Protein AF-S7PU16-F1 (afdb_monomer_lite)

Radius of gyration: 31.92 Å; chains: 1; bounding box: 73×27×92 Å

Secondary structure (DSSP, 8-state):
-HHHHHHHHHHHHHHHHHHHHHHHHHHHHHSGGG-SHHHHTT-S-HHHHTTHHHIIIIIIHHHHHHHHHHHHHHTTT-----HHHHHHHHHHHHHHHHHHHHHHHHHHHHHHHH---EEEEE--TTSS-EEEEE-TTTTTTS---HHHHHHHHHHHHHHHHTTPPP-TTTHHHHHHHHHHHHHHHHHHTT-TTEEEEEEEEEEE-SS----------S-TTT-EEEEEEEE-SSEEEEEEEEEEEP-

InterPro domains:
  IPR005334 Dynein light chain Tctex-1-like [PF03645] (149-242)
  IPR008661 L6 membrane [PF05805] (2-144)
  IPR008661 L6 membrane [PTHR14198] (3-144)
  IPR038586 Tctex-1-like superfamily [G3DSA:3.30.1140.40] (147-245)

Foldseek 3Di:
DLVVLVVLQVVLVVLQVQLVVQLVVLVCLCQPVPDCVCVVVVLFDPLSVVVLSNVLSHVQSNVLSVLSNCLSVVVPDDDPDDPVVSVVSNVVSVVSNVRSVVSVVVSVVVDVVQDTFDWFWFPDDPDDTDTDTGRQCPPLPPADDQVVLQVLLVVLCCVLPVPDADDPVVVVVVQVVSQVVSQVSVVVVPLRQWDKDKHKDKDFPPVDDDDDDDDDDADPSGWDKYKDWDDDPTMIMIMIMITHGID

Structure (mmCIF, N/CA/C/O backbone):
data_AF-S7PU16-F1
#
_entry.id   AF-S7PU16-F1
#
loop_
_atom_site.group_PDB
_atom_site.id
_atom_site.type_symbol
_atom_site.label_atom_id
_atom_site.label_alt_id
_atom_site.label_comp_id
_atom_site.label_asym_id
_atom_site.label_entity_id
_atom_site.label_seq_id
_atom_site.pdbx_PDB_ins_code
_atom_site.Cartn_x
_atom_site.Cartn_y
_atom_site.Cartn_z
_atom_site.occupancy
_atom_site.B_iso_or_equiv
_atom_site.auth_seq_id
_atom_site.auth_comp_id
_atom_site.auth_asym_id
_atom_site.auth_atom_id
_atom_site.pdbx_PDB_model_num
ATOM 1 N N . MET A 1 1 ? 21.815 6.094 -54.503 1.00 51.06 1 MET A N 1
ATOM 2 C CA . MET A 1 1 ? 22.548 5.642 -53.289 1.00 51.06 1 MET A CA 1
ATOM 3 C C . MET A 1 1 ? 22.972 6.760 -52.319 1.00 51.06 1 MET A C 1
ATOM 5 O O . MET A 1 1 ? 23.313 6.427 -51.193 1.00 51.06 1 MET A O 1
ATOM 9 N N . ALA A 1 2 ? 22.934 8.056 -52.675 1.00 48.62 2 ALA A N 1
ATOM 10 C CA . ALA A 1 2 ? 23.300 9.148 -51.751 1.00 48.62 2 ALA A CA 1
ATOM 11 C C . ALA A 1 2 ? 22.285 9.375 -50.605 1.00 48.62 2 ALA A C 1
ATOM 13 O O . ALA A 1 2 ? 22.690 9.599 -49.469 1.00 48.62 2 ALA A O 1
ATOM 14 N N . CYS A 1 3 ? 20.981 9.220 -50.876 1.00 52.03 3 CYS A N 1
ATOM 15 C CA . CYS A 1 3 ? 19.905 9.406 -49.889 1.00 52.03 3 CYS A CA 1
ATOM 16 C C . CYS A 1 3 ? 20.021 8.448 -48.681 1.00 52.03 3 CYS A C 1
ATOM 18 O O . CYS A 1 3 ? 19.891 8.871 -47.536 1.00 52.03 3 CYS A O 1
ATOM 20 N N . SER A 1 4 ? 20.394 7.185 -48.921 1.00 63.62 4 SER A N 1
ATOM 21 C CA . SER A 1 4 ? 20.609 6.195 -47.854 1.00 63.62 4 SER A CA 1
ATOM 22 C C . SER A 1 4 ? 21.788 6.554 -46.934 1.00 63.62 4 SER A C 1
ATOM 24 O O . SER A 1 4 ? 21.708 6.320 -45.734 1.00 63.62 4 SER A O 1
ATOM 26 N N . ARG A 1 5 ? 22.851 7.193 -47.449 1.00 65.81 5 ARG A N 1
ATOM 27 C CA . ARG A 1 5 ? 24.056 7.514 -46.656 1.00 65.81 5 ARG A CA 1
ATOM 28 C C . ARG A 1 5 ? 23.847 8.688 -45.709 1.00 65.81 5 ARG A C 1
ATOM 30 O O . ARG A 1 5 ? 24.232 8.611 -44.544 1.00 65.81 5 ARG A O 1
ATOM 37 N N . THR A 1 6 ? 23.237 9.766 -46.200 1.00 72.06 6 THR A N 1
ATOM 38 C CA . THR A 1 6 ? 22.899 10.927 -45.365 1.00 72.06 6 THR A CA 1
ATOM 39 C C . THR A 1 6 ? 21.904 10.521 -44.280 1.00 72.06 6 THR A C 1
ATOM 41 O O . THR A 1 6 ? 22.078 10.898 -43.124 1.00 72.06 6 THR A O 1
ATOM 44 N N . CYS A 1 7 ? 20.941 9.659 -44.627 1.00 76.44 7 CYS A N 1
ATOM 45 C CA . CYS A 1 7 ? 19.994 9.084 -43.678 1.00 76.44 7 CYS A CA 1
ATOM 46 C C . CYS A 1 7 ? 20.701 8.263 -42.583 1.00 76.44 7 CYS A C 1
ATOM 48 O O . CYS A 1 7 ? 20.502 8.545 -41.407 1.00 76.44 7 CYS A O 1
ATOM 50 N N . SER A 1 8 ? 21.611 7.339 -42.925 1.00 77.62 8 SER A N 1
ATOM 51 C CA . SER A 1 8 ? 22.350 6.551 -41.920 1.00 77.62 8 SER A CA 1
ATOM 52 C C . SER A 1 8 ? 23.219 7.399 -40.985 1.00 77.62 8 SER A C 1
ATOM 54 O O . SER A 1 8 ? 23.334 7.077 -39.807 1.00 77.62 8 SER A O 1
ATOM 56 N N . ARG A 1 9 ? 23.813 8.497 -41.474 1.00 80.56 9 ARG A N 1
ATOM 57 C CA . ARG A 1 9 ? 24.599 9.419 -40.633 1.00 80.56 9 ARG A CA 1
ATOM 58 C C . ARG A 1 9 ? 23.730 10.153 -39.617 1.00 80.56 9 ARG A C 1
ATOM 60 O O . ARG A 1 9 ? 24.100 10.227 -38.451 1.00 80.56 9 ARG A O 1
ATOM 67 N N . ILE A 1 10 ? 22.592 10.684 -40.062 1.00 85.19 10 ILE A N 1
ATOM 68 C CA . ILE A 1 10 ? 21.652 11.392 -39.185 1.00 85.19 10 ILE A CA 1
ATOM 69 C C . ILE A 1 10 ? 21.078 10.419 -38.153 1.00 85.19 10 ILE A C 1
ATOM 71 O O . ILE A 1 10 ? 21.111 10.723 -36.965 1.00 85.19 10 ILE A O 1
ATOM 75 N N . LEU A 1 11 ? 20.654 9.228 -38.593 1.00 86.50 11 LEU A N 1
ATOM 76 C CA . LEU A 1 11 ? 20.127 8.179 -37.719 1.00 86.50 11 LEU A CA 1
ATOM 77 C C . LEU A 1 11 ? 21.146 7.738 -36.663 1.00 86.50 11 LEU A C 1
ATOM 79 O O . LEU A 1 11 ? 20.799 7.611 -35.494 1.00 86.50 11 LEU A O 1
ATOM 83 N N . GLY A 1 12 ? 22.405 7.522 -37.049 1.00 86.81 12 GLY A N 1
ATOM 84 C CA . GLY A 1 12 ? 23.454 7.137 -36.108 1.00 86.81 12 GLY A CA 1
ATOM 85 C C . GLY A 1 12 ? 23.742 8.226 -35.069 1.00 86.81 12 GLY A C 1
ATOM 86 O O . GLY A 1 12 ? 23.826 7.926 -33.881 1.00 86.81 12 GLY A O 1
ATOM 87 N N . LEU A 1 13 ? 23.813 9.497 -35.478 1.00 88.50 13 LEU A N 1
ATOM 88 C CA . LEU A 1 13 ? 24.016 10.613 -34.547 1.00 88.50 13 LEU A CA 1
ATOM 89 C C . LEU A 1 13 ? 22.832 10.788 -33.587 1.00 88.50 13 LEU A C 1
ATOM 91 O O . LEU A 1 13 ? 23.05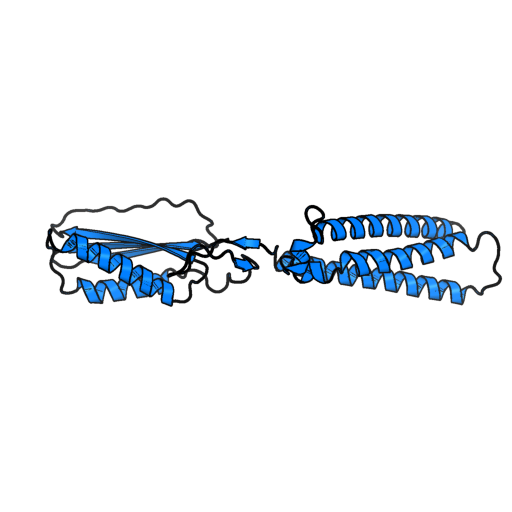5 10.932 -32.388 1.00 88.50 13 LEU A O 1
ATOM 95 N N . SER A 1 14 ? 21.589 10.718 -34.076 1.00 89.75 14 SER A N 1
ATOM 96 C CA . SER A 1 14 ? 20.395 10.833 -33.226 1.00 89.75 14 SER A CA 1
ATOM 97 C C . SER A 1 14 ? 20.256 9.670 -32.243 1.00 89.75 14 SER A C 1
ATOM 99 O O . SER A 1 14 ? 19.844 9.860 -31.099 1.00 89.75 14 SER A O 1
ATOM 101 N N . LEU A 1 15 ? 20.609 8.453 -32.672 1.00 89.00 15 LEU A N 1
ATOM 102 C CA . LEU A 1 15 ? 20.590 7.278 -31.803 1.00 89.00 15 LEU A CA 1
ATOM 103 C C . LEU A 1 15 ? 21.663 7.398 -30.711 1.00 89.00 15 LEU A C 1
ATOM 105 O O . LEU A 1 15 ? 21.399 7.106 -29.548 1.00 89.00 15 LEU A O 1
ATOM 109 N N . GLY A 1 16 ? 22.852 7.889 -31.074 1.00 91.94 16 GLY A N 1
ATOM 110 C CA . GLY A 1 16 ? 23.952 8.115 -30.140 1.00 91.94 16 GLY A CA 1
ATOM 111 C C . GLY A 1 16 ? 23.642 9.184 -29.092 1.00 91.94 16 GLY A C 1
ATOM 112 O O . GLY A 1 16 ? 23.878 8.953 -27.909 1.00 91.94 16 GLY A O 1
ATOM 113 N N . THR A 1 17 ? 23.069 10.327 -29.487 1.00 91.50 17 THR A N 1
ATOM 114 C CA . THR A 1 17 ? 22.682 11.372 -28.523 1.00 91.50 17 THR A CA 1
ATOM 115 C C . THR A 1 17 ? 21.617 10.866 -27.557 1.00 91.50 17 THR A C 1
ATOM 117 O O . THR A 1 17 ? 21.752 11.050 -26.350 1.00 91.50 17 THR A O 1
ATOM 120 N N . THR A 1 18 ? 20.605 10.157 -28.062 1.00 90.56 18 THR A N 1
ATOM 121 C CA . THR A 1 18 ? 19.539 9.580 -27.229 1.00 90.56 18 THR A CA 1
ATOM 122 C C . THR A 1 18 ? 20.093 8.552 -26.236 1.00 90.56 18 THR A C 1
ATOM 124 O O . THR A 1 18 ? 19.725 8.581 -25.063 1.00 90.56 18 THR A O 1
ATOM 127 N N . ALA A 1 19 ? 21.030 7.697 -26.662 1.00 92.69 19 ALA A N 1
ATOM 128 C CA . ALA A 1 19 ? 21.692 6.726 -25.789 1.00 92.69 19 ALA A CA 1
ATOM 129 C C . ALA A 1 19 ? 22.504 7.393 -24.665 1.00 92.69 19 ALA A C 1
ATOM 131 O O . ALA A 1 19 ? 22.491 6.917 -23.531 1.00 92.69 19 ALA A O 1
ATOM 132 N N . LEU A 1 20 ? 23.176 8.517 -24.947 1.00 92.31 20 LEU A N 1
ATOM 133 C CA . LEU A 1 20 ? 23.917 9.279 -23.934 1.00 92.31 20 LEU A CA 1
ATOM 134 C C . LEU A 1 20 ? 22.988 9.916 -22.898 1.00 92.31 20 LEU A C 1
ATOM 136 O O . LEU A 1 20 ? 23.252 9.808 -21.701 1.00 92.31 20 LEU A O 1
ATOM 140 N N . PHE A 1 21 ? 21.889 10.537 -23.334 1.00 91.56 21 PHE A N 1
ATOM 141 C CA . PHE A 1 21 ? 20.885 11.073 -22.410 1.00 91.56 21 PHE A CA 1
ATOM 142 C C . PHE A 1 21 ? 20.266 9.966 -21.550 1.00 91.56 21 PHE A C 1
ATOM 144 O O . PHE A 1 21 ? 20.143 10.132 -20.337 1.00 91.56 21 PHE A O 1
ATOM 151 N N . ALA A 1 22 ? 19.941 8.817 -22.150 1.00 89.56 22 ALA A N 1
ATOM 152 C CA . ALA A 1 22 ? 19.419 7.663 -21.425 1.00 89.56 22 ALA A CA 1
ATOM 153 C C . ALA A 1 22 ? 20.426 7.133 -20.391 1.00 89.56 22 ALA A C 1
ATOM 155 O O . ALA A 1 22 ? 20.055 6.897 -19.240 1.00 89.56 22 ALA A O 1
ATOM 156 N N . ALA A 1 23 ? 21.703 7.001 -20.758 1.00 91.19 23 ALA A N 1
ATOM 157 C CA . ALA A 1 23 ? 22.766 6.599 -19.840 1.00 91.19 23 ALA A CA 1
ATOM 158 C C . ALA A 1 23 ? 22.929 7.599 -18.683 1.00 91.19 23 ALA A C 1
ATOM 160 O O . ALA A 1 23 ? 23.009 7.187 -17.528 1.00 91.19 23 ALA A O 1
ATOM 161 N N . GLY A 1 24 ? 22.906 8.903 -18.977 1.00 91.06 24 GLY A N 1
ATOM 162 C CA . GLY A 1 24 ? 22.972 9.964 -17.972 1.00 91.06 24 GLY A CA 1
ATOM 163 C C . GLY A 1 24 ? 21.806 9.916 -16.983 1.00 91.06 24 GLY A C 1
ATOM 164 O O . GLY A 1 24 ? 22.026 9.938 -15.775 1.00 91.06 24 GLY A O 1
ATOM 165 N N . ALA A 1 25 ? 20.573 9.759 -17.471 1.00 89.38 25 ALA A N 1
ATOM 166 C CA . ALA A 1 25 ? 19.393 9.624 -16.615 1.00 89.38 25 ALA A CA 1
ATOM 167 C C . ALA A 1 25 ? 19.477 8.386 -15.702 1.00 89.38 25 ALA A C 1
ATOM 169 O O . ALA A 1 25 ? 19.169 8.466 -14.515 1.00 89.38 25 ALA A O 1
ATOM 170 N N . ASN A 1 26 ? 19.957 7.253 -16.228 1.00 89.69 26 ASN A N 1
ATOM 171 C CA . ASN A 1 26 ? 20.156 6.040 -15.431 1.00 89.69 26 ASN A CA 1
ATOM 172 C C . ASN A 1 26 ? 21.291 6.185 -14.405 1.00 89.69 26 ASN A C 1
ATOM 174 O O . ASN A 1 26 ? 21.197 5.610 -13.324 1.00 89.69 26 ASN A O 1
ATOM 178 N N . MET A 1 27 ? 22.324 6.980 -14.699 1.00 88.81 27 MET A N 1
ATOM 179 C CA . MET A 1 27 ? 23.383 7.304 -13.739 1.00 88.81 27 MET A CA 1
ATOM 180 C C . MET A 1 27 ? 22.838 8.113 -12.556 1.00 88.81 27 MET A C 1
ATOM 182 O O . MET A 1 27 ? 23.145 7.801 -11.410 1.00 88.81 27 MET A O 1
ATOM 186 N N . VAL A 1 28 ? 21.975 9.101 -12.818 1.00 89.12 28 VAL A N 1
ATOM 187 C CA . VAL A 1 28 ? 21.312 9.893 -11.766 1.00 89.12 28 VAL A CA 1
ATOM 188 C C . VAL A 1 28 ? 20.390 9.023 -10.905 1.00 89.12 28 VAL A C 1
ATOM 190 O O . VAL A 1 28 ? 20.361 9.189 -9.689 1.00 89.12 28 VAL A O 1
ATOM 193 N N . LEU A 1 29 ? 19.679 8.060 -11.506 1.00 85.44 29 LEU A N 1
ATOM 194 C CA . LEU A 1 29 ? 18.859 7.094 -10.761 1.00 85.44 29 LEU A CA 1
ATOM 195 C C . LEU A 1 29 ? 19.692 6.162 -9.869 1.00 85.44 29 LEU A C 1
ATOM 197 O O . LEU A 1 29 ? 19.226 5.760 -8.805 1.00 85.44 29 LEU A O 1
ATOM 201 N N . LEU A 1 30 ? 20.900 5.797 -10.305 1.00 86.75 30 LEU A N 1
ATOM 202 C CA . LEU A 1 30 ? 21.784 4.887 -9.574 1.00 86.75 30 LEU A CA 1
ATOM 203 C C . LEU A 1 30 ? 22.558 5.591 -8.446 1.00 86.75 30 LEU A C 1
ATOM 205 O O . LEU A 1 30 ? 22.874 4.959 -7.442 1.00 86.75 30 LEU A O 1
ATOM 209 N N . PHE A 1 31 ? 22.840 6.887 -8.599 1.00 88.12 31 PHE A N 1
ATOM 210 C CA . PHE A 1 31 ? 23.574 7.706 -7.631 1.00 88.12 31 PHE A CA 1
ATOM 211 C C . PHE A 1 31 ? 22.753 8.935 -7.215 1.00 88.12 31 PHE A C 1
ATOM 213 O O . PHE A 1 31 ? 23.061 10.062 -7.625 1.00 88.12 31 PHE A O 1
ATOM 220 N N . PRO A 1 32 ? 21.703 8.751 -6.394 1.00 83.50 32 PRO A N 1
ATOM 221 C CA . PRO A 1 32 ? 20.962 9.879 -5.849 1.00 83.50 32 PRO A CA 1
ATOM 222 C C . PRO A 1 32 ? 21.907 10.772 -5.035 1.00 83.50 32 PRO A C 1
ATOM 224 O O . PRO A 1 32 ? 22.713 10.283 -4.246 1.00 83.50 32 PRO A O 1
ATOM 227 N N . ASN A 1 33 ? 21.839 12.089 -5.253 1.00 86.19 33 ASN A N 1
ATOM 228 C CA . ASN A 1 33 ? 22.728 13.083 -4.631 1.00 86.19 33 ASN A CA 1
ATOM 229 C C . ASN A 1 33 ? 24.234 12.820 -4.828 1.00 86.19 33 ASN A C 1
ATOM 231 O O . ASN A 1 33 ? 25.047 13.322 -4.057 1.00 86.19 33 ASN A O 1
ATOM 235 N N . TRP A 1 34 ? 24.608 12.041 -5.852 1.00 85.69 34 TRP A N 1
ATOM 236 C CA . TRP A 1 34 ? 25.988 11.607 -6.085 1.00 85.69 34 TRP A CA 1
ATOM 237 C C . TRP A 1 34 ? 26.597 10.813 -4.911 1.00 85.69 34 TRP A C 1
ATOM 239 O O . TRP A 1 34 ? 27.817 10.754 -4.758 1.00 85.69 34 TRP A O 1
ATOM 249 N N . ASP A 1 35 ? 25.749 10.191 -4.084 1.00 86.75 35 ASP A N 1
ATOM 250 C CA . ASP A 1 35 ? 26.164 9.415 -2.919 1.00 86.75 35 ASP A CA 1
ATOM 251 C C . ASP A 1 35 ? 26.153 7.905 -3.218 1.00 86.75 35 ASP A C 1
ATOM 253 O O . ASP A 1 35 ? 25.165 7.327 -3.677 1.00 86.75 35 ASP A O 1
ATOM 257 N N . VAL A 1 36 ? 27.277 7.249 -2.932 1.00 86.38 36 VAL A N 1
ATOM 258 C CA . VAL A 1 36 ? 27.492 5.810 -3.138 1.00 86.38 36 VAL A CA 1
ATOM 259 C C . VAL A 1 36 ? 26.986 4.955 -1.973 1.00 86.38 36 VAL A C 1
ATOM 261 O O . VAL A 1 36 ? 26.886 3.731 -2.100 1.00 86.38 36 VAL A O 1
ATOM 264 N N . THR A 1 37 ? 26.649 5.563 -0.831 1.00 86.31 37 THR A N 1
ATOM 265 C CA . THR A 1 37 ? 26.201 4.830 0.364 1.00 86.31 37 THR A CA 1
ATOM 266 C C . THR A 1 37 ? 24.914 4.039 0.116 1.00 86.31 37 THR A C 1
ATOM 268 O O . THR A 1 37 ? 24.768 2.931 0.637 1.00 86.31 37 THR A O 1
ATOM 271 N N . TYR A 1 38 ? 24.016 4.549 -0.732 1.00 82.44 38 TYR A N 1
ATOM 272 C CA . TYR A 1 38 ? 22.756 3.894 -1.097 1.00 82.44 38 TYR A CA 1
ATOM 273 C C . TYR A 1 38 ? 22.965 2.581 -1.861 1.00 82.44 38 TYR A C 1
ATOM 275 O O . TYR A 1 38 ? 22.230 1.619 -1.632 1.00 82.44 38 TYR A O 1
ATOM 283 N N . LEU A 1 39 ? 23.996 2.507 -2.710 1.00 84.06 39 LEU A N 1
ATOM 284 C CA . LEU A 1 39 ? 24.369 1.281 -3.423 1.00 84.06 39 LEU A CA 1
ATOM 285 C C . LEU A 1 39 ? 24.966 0.244 -2.479 1.00 84.06 39 LEU A C 1
ATOM 287 O O . LEU A 1 39 ? 24.550 -0.911 -2.492 1.00 84.06 39 LEU A O 1
ATOM 291 N N . LEU A 1 40 ? 25.901 0.666 -1.623 1.00 82.56 40 LEU A N 1
ATOM 292 C CA . LEU A 1 40 ? 26.558 -0.222 -0.659 1.00 82.56 40 LEU A CA 1
ATOM 293 C C . LEU A 1 40 ? 25.567 -0.821 0.345 1.00 82.56 40 LEU A C 1
ATOM 295 O O . LEU A 1 40 ? 25.730 -1.958 0.776 1.00 82.56 40 LEU A O 1
ATOM 299 N N . ARG A 1 41 ? 24.523 -0.065 0.699 1.00 81.56 41 ARG A N 1
ATOM 300 C CA . ARG A 1 41 ? 23.454 -0.504 1.605 1.00 81.56 41 ARG A CA 1
ATOM 301 C C . ARG A 1 41 ? 22.312 -1.247 0.901 1.00 81.56 41 ARG A C 1
ATOM 303 O O . ARG A 1 41 ? 21.383 -1.678 1.576 1.00 81.56 41 ARG A O 1
ATOM 310 N N . GLY A 1 42 ? 22.352 -1.390 -0.427 1.00 80.25 42 GLY A N 1
ATOM 311 C CA . GLY A 1 42 ? 21.301 -2.061 -1.199 1.00 80.25 42 GLY A CA 1
ATOM 312 C C . GLY A 1 42 ? 19.940 -1.356 -1.141 1.00 80.25 42 GLY A C 1
ATOM 313 O O . GLY A 1 42 ? 18.908 -2.010 -1.260 1.00 80.25 42 GLY A O 1
ATOM 314 N N . LEU A 1 43 ? 19.926 -0.032 -0.951 1.00 81.81 43 LEU A N 1
ATOM 315 C CA . LEU A 1 43 ? 18.713 0.788 -0.805 1.00 81.81 43 LEU A CA 1
ATOM 316 C C . LEU A 1 43 ? 18.126 1.237 -2.151 1.00 81.81 43 LEU A C 1
ATOM 318 O O . LEU A 1 43 ? 17.307 2.150 -2.208 1.00 81.81 43 LEU A O 1
ATOM 322 N N . ILE A 1 44 ? 18.558 0.607 -3.240 1.00 83.56 44 ILE A N 1
ATOM 323 C CA . ILE A 1 44 ? 18.136 0.912 -4.603 1.00 83.56 44 ILE A CA 1
ATOM 324 C C . ILE A 1 44 ? 17.378 -0.290 -5.157 1.00 83.56 44 ILE A C 1
ATOM 326 O O . ILE A 1 44 ? 17.727 -1.445 -4.903 1.00 83.56 44 ILE A O 1
ATOM 330 N N . GLY A 1 45 ? 16.326 -0.018 -5.932 1.00 82.94 45 GLY A N 1
ATOM 331 C CA . GLY A 1 45 ? 15.514 -1.060 -6.548 1.00 82.94 45 GLY A CA 1
ATOM 332 C C . GLY A 1 45 ? 16.365 -2.043 -7.359 1.00 82.94 45 GLY A C 1
ATOM 333 O O . GLY A 1 45 ? 17.248 -1.646 -8.121 1.00 82.94 45 GLY A O 1
ATOM 334 N N . LYS A 1 46 ? 16.067 -3.341 -7.241 1.00 83.69 46 LYS A N 1
ATOM 335 C CA . LYS A 1 46 ? 16.847 -4.415 -7.889 1.00 83.69 46 LYS A CA 1
ATOM 336 C C . LYS A 1 46 ? 16.976 -4.227 -9.407 1.00 83.69 46 LYS A C 1
ATOM 338 O O . LYS A 1 46 ? 18.039 -4.463 -9.972 1.00 83.69 46 LYS A O 1
ATOM 343 N N . HIS A 1 47 ? 15.911 -3.748 -10.052 1.00 84.94 47 HIS A N 1
ATOM 344 C CA . HIS A 1 47 ? 15.881 -3.467 -11.491 1.00 84.94 47 HIS A CA 1
ATOM 345 C C . HIS A 1 47 ? 16.757 -2.273 -11.891 1.00 84.94 47 HIS A C 1
ATOM 347 O O . HIS A 1 47 ? 17.359 -2.297 -12.960 1.00 84.94 47 HIS A O 1
ATOM 353 N N . ALA A 1 48 ? 16.882 -1.263 -11.024 1.00 83.38 48 ALA A N 1
ATOM 354 C CA . ALA A 1 48 ? 17.795 -0.145 -11.245 1.00 83.38 48 ALA A CA 1
ATOM 355 C C . ALA A 1 48 ? 19.259 -0.576 -11.049 1.00 83.38 48 ALA A C 1
ATOM 357 O O . ALA A 1 48 ? 20.107 -0.219 -11.863 1.00 83.38 48 ALA A O 1
ATOM 358 N N . MET A 1 49 ? 19.548 -1.430 -10.055 1.00 83.44 49 MET A N 1
ATOM 359 C CA . MET A 1 49 ? 20.887 -2.014 -9.864 1.00 83.44 49 MET A CA 1
ATOM 360 C C . MET A 1 49 ? 21.350 -2.889 -11.034 1.00 83.44 49 MET A C 1
ATOM 362 O O . MET A 1 49 ? 22.546 -2.956 -11.300 1.00 83.44 49 MET A O 1
ATOM 366 N N . LEU A 1 50 ? 20.428 -3.525 -11.767 1.00 85.06 50 LEU A N 1
ATOM 367 C CA . LEU A 1 50 ? 20.759 -4.253 -12.999 1.00 85.06 50 LEU A CA 1
ATOM 368 C C . LEU A 1 50 ? 21.395 -3.330 -14.059 1.00 85.06 50 LEU A C 1
ATOM 370 O O . LEU A 1 50 ? 22.050 -3.808 -14.986 1.00 85.06 50 LEU A O 1
ATOM 374 N N . GLY A 1 51 ? 21.184 -2.012 -13.949 1.00 85.19 51 GLY A N 1
ATOM 375 C CA . GLY A 1 51 ? 21.836 -1.009 -14.784 1.00 85.19 51 GLY A CA 1
ATOM 376 C C . GLY A 1 51 ? 21.494 -1.137 -16.267 1.00 85.19 51 GLY A C 1
ATOM 377 O O . GLY A 1 51 ? 22.265 -0.683 -17.110 1.00 85.19 51 GLY A O 1
ATOM 378 N N . SER A 1 52 ? 20.362 -1.758 -16.615 1.00 86.06 52 SER A N 1
ATOM 379 C CA . SER A 1 52 ? 19.975 -2.060 -18.003 1.00 86.06 52 SER A CA 1
ATOM 380 C C . SER A 1 52 ? 19.907 -0.830 -18.903 1.00 86.06 52 SER A C 1
ATOM 382 O O . SER A 1 52 ? 20.137 -0.935 -20.104 1.00 86.06 52 SER A O 1
ATOM 384 N N . GLY A 1 53 ? 19.621 0.345 -18.342 1.00 85.31 53 GLY A N 1
ATOM 385 C CA . GLY A 1 53 ? 19.672 1.595 -19.092 1.00 85.31 53 GLY A CA 1
ATOM 386 C C . GLY A 1 53 ? 21.094 2.111 -19.343 1.00 85.31 53 GLY A C 1
ATOM 387 O O . GLY A 1 53 ? 21.314 2.783 -20.343 1.00 85.31 53 GLY A O 1
ATOM 388 N N . LEU A 1 54 ? 22.076 1.750 -18.507 1.00 89.50 54 LEU A N 1
ATOM 389 C CA . LEU A 1 54 ? 23.486 2.116 -18.687 1.00 89.50 54 LEU A CA 1
ATOM 390 C C . LEU A 1 54 ? 24.177 1.214 -19.720 1.00 89.50 54 LEU A C 1
ATOM 392 O O . LEU A 1 54 ? 24.838 1.715 -20.630 1.00 89.50 54 LEU A O 1
ATOM 396 N N . TRP A 1 55 ? 24.010 -0.110 -19.620 1.00 89.31 55 TRP A N 1
ATOM 397 C CA . TRP A 1 55 ? 24.653 -1.046 -20.552 1.00 89.31 55 TRP A CA 1
ATOM 398 C C . TRP A 1 55 ? 23.788 -1.370 -21.778 1.00 89.31 55 TRP A C 1
ATOM 400 O O . TRP A 1 55 ? 24.303 -1.358 -22.892 1.00 89.31 55 TRP A O 1
ATOM 410 N N . GLY A 1 56 ? 22.485 -1.602 -21.604 1.00 87.44 56 GLY A N 1
ATOM 411 C CA . GLY A 1 56 ? 21.556 -1.915 -22.694 1.00 87.44 56 GLY A CA 1
ATOM 412 C C . GLY A 1 56 ? 21.202 -0.678 -23.517 1.00 87.44 56 GLY A C 1
ATOM 413 O O . GLY A 1 56 ? 21.623 -0.553 -24.663 1.00 87.44 56 GLY A O 1
ATOM 414 N N . GLY A 1 57 ? 20.466 0.267 -22.928 1.00 84.31 57 GLY A N 1
ATOM 415 C CA . GLY A 1 57 ? 20.061 1.511 -23.604 1.00 84.31 57 GLY A CA 1
ATOM 416 C C . GLY A 1 57 ? 21.206 2.501 -23.869 1.00 84.31 57 GLY A C 1
ATOM 417 O O . GLY A 1 57 ? 21.113 3.310 -24.788 1.00 84.31 57 GLY A O 1
ATOM 418 N N . GLY A 1 58 ? 22.286 2.423 -23.086 1.00 90.25 58 GLY A N 1
ATOM 419 C CA . GLY A 1 58 ? 23.479 3.257 -23.214 1.00 90.25 58 GLY A CA 1
ATOM 420 C C . GLY A 1 58 ? 24.552 2.607 -24.087 1.00 90.25 58 GLY A C 1
ATOM 421 O O . GLY A 1 58 ? 24.643 2.890 -25.278 1.00 90.25 58 GLY A O 1
ATOM 422 N N . LEU A 1 59 ? 25.383 1.735 -23.508 1.00 89.75 59 LEU A N 1
ATOM 423 C CA . LEU A 1 59 ? 26.583 1.191 -24.161 1.00 89.75 59 LEU A CA 1
ATOM 424 C C . LEU A 1 59 ? 26.291 0.392 -25.448 1.00 89.75 59 LEU A C 1
ATOM 426 O O . LEU A 1 59 ? 26.947 0.615 -26.468 1.00 89.75 59 LEU A O 1
ATOM 430 N N . MET A 1 60 ? 25.313 -0.521 -25.448 1.00 90.81 60 MET A N 1
ATOM 431 C CA . MET A 1 60 ? 24.974 -1.320 -26.639 1.00 90.81 60 MET A CA 1
ATOM 432 C C . MET A 1 60 ? 24.395 -0.457 -27.768 1.00 90.81 60 MET A C 1
ATOM 434 O O . MET A 1 60 ? 24.762 -0.625 -28.931 1.00 90.81 60 MET A O 1
ATOM 438 N N . VAL A 1 61 ? 23.530 0.508 -27.448 1.00 92.00 61 VAL A N 1
ATOM 439 C CA . VAL A 1 61 ? 22.957 1.414 -28.457 1.00 92.00 61 VAL A CA 1
ATOM 440 C C . VAL A 1 61 ? 24.006 2.407 -28.966 1.00 92.00 61 VAL A C 1
ATOM 442 O O . VAL A 1 61 ? 24.059 2.668 -30.165 1.00 92.00 61 VAL A O 1
ATOM 445 N N . LEU A 1 62 ? 24.899 2.907 -28.106 1.00 92.75 62 LEU A N 1
ATOM 446 C CA . LEU A 1 62 ? 25.984 3.813 -28.495 1.00 92.75 62 LEU A CA 1
ATOM 447 C C . LEU A 1 62 ? 27.015 3.118 -29.402 1.00 92.75 62 LEU A C 1
ATOM 449 O O . LEU A 1 62 ? 27.462 3.686 -30.402 1.00 92.75 62 LEU A O 1
ATOM 453 N N . THR A 1 63 ? 27.367 1.866 -29.104 1.00 90.00 63 THR A N 1
ATOM 454 C CA . THR A 1 63 ? 28.238 1.055 -29.973 1.00 90.00 63 THR A CA 1
ATOM 455 C C . THR A 1 63 ? 27.576 0.761 -31.322 1.00 90.00 63 THR A C 1
ATOM 457 O O . THR A 1 63 ? 28.219 0.897 -32.361 1.00 90.00 63 THR A O 1
ATOM 460 N N . ALA A 1 64 ? 26.274 0.470 -31.361 1.00 90.62 64 ALA A N 1
ATOM 461 C CA . ALA A 1 64 ? 25.542 0.341 -32.621 1.00 90.62 64 ALA A CA 1
ATOM 462 C C . ALA A 1 64 ? 25.479 1.666 -33.412 1.00 90.62 64 ALA A C 1
ATOM 464 O O . ALA A 1 64 ? 25.753 1.690 -34.613 1.00 90.62 64 ALA A O 1
ATOM 465 N N . ALA A 1 65 ? 25.184 2.781 -32.740 1.00 90.38 65 ALA A N 1
ATOM 466 C CA . ALA A 1 65 ? 25.092 4.121 -33.318 1.00 90.38 65 ALA A CA 1
ATOM 467 C C . ALA A 1 65 ? 26.409 4.583 -33.963 1.00 90.38 65 ALA A C 1
ATOM 469 O O . ALA A 1 65 ? 26.415 5.131 -35.072 1.00 90.38 65 ALA A O 1
ATOM 470 N N . THR A 1 66 ? 27.537 4.333 -33.292 1.00 88.88 66 THR A N 1
ATOM 471 C CA . THR A 1 66 ? 28.877 4.647 -33.811 1.00 88.88 66 THR A CA 1
ATOM 472 C C . THR A 1 66 ? 29.213 3.798 -35.035 1.00 88.88 66 THR A C 1
ATOM 474 O O . THR A 1 66 ? 29.675 4.348 -36.036 1.00 88.88 66 THR A O 1
ATOM 477 N N . LEU A 1 67 ? 28.899 2.497 -35.031 1.00 87.38 67 LEU A N 1
ATOM 478 C CA . LEU A 1 67 ? 29.084 1.624 -36.196 1.00 87.38 67 LEU A CA 1
ATOM 479 C C . LEU A 1 67 ? 28.249 2.086 -37.402 1.00 87.38 67 LEU A C 1
ATOM 481 O O . LEU A 1 67 ? 28.786 2.197 -38.507 1.00 87.38 67 LEU A O 1
ATOM 485 N N . ILE A 1 68 ? 26.970 2.422 -37.199 1.00 85.62 68 ILE A N 1
ATOM 486 C CA . ILE A 1 68 ? 26.065 2.937 -38.244 1.00 85.62 68 ILE A CA 1
ATOM 487 C C . ILE A 1 68 ? 26.581 4.268 -38.815 1.00 85.62 68 ILE A C 1
ATOM 489 O O . ILE A 1 68 ? 26.652 4.439 -40.036 1.00 85.62 68 ILE A O 1
ATOM 493 N N . SER A 1 69 ? 27.017 5.184 -37.946 1.00 85.31 69 SER A N 1
ATOM 494 C CA . SER A 1 69 ? 27.580 6.481 -38.346 1.00 85.31 69 SER A CA 1
ATOM 495 C C . SER A 1 69 ? 28.868 6.320 -39.158 1.00 85.31 69 SER A C 1
ATOM 497 O O . SER A 1 69 ? 29.039 6.967 -40.195 1.00 85.31 69 SER A O 1
ATOM 499 N N . LEU A 1 70 ? 29.755 5.411 -38.731 1.00 81.38 70 LEU A N 1
ATOM 500 C CA . LEU A 1 70 ? 30.997 5.089 -39.433 1.00 81.38 70 LEU A CA 1
ATOM 501 C C . LEU A 1 70 ? 30.720 4.501 -40.819 1.00 81.38 70 LEU A C 1
ATOM 503 O O . LEU A 1 70 ? 31.368 4.905 -41.780 1.00 81.38 70 LEU A O 1
ATOM 507 N N . MET A 1 71 ? 29.739 3.606 -40.969 1.00 75.62 71 MET A N 1
ATOM 508 C CA . MET A 1 71 ? 29.342 3.078 -42.284 1.00 75.62 71 MET A CA 1
ATOM 509 C C . MET A 1 71 ? 28.795 4.172 -43.212 1.00 75.62 71 MET A C 1
ATOM 511 O O . MET A 1 71 ? 29.089 4.163 -44.4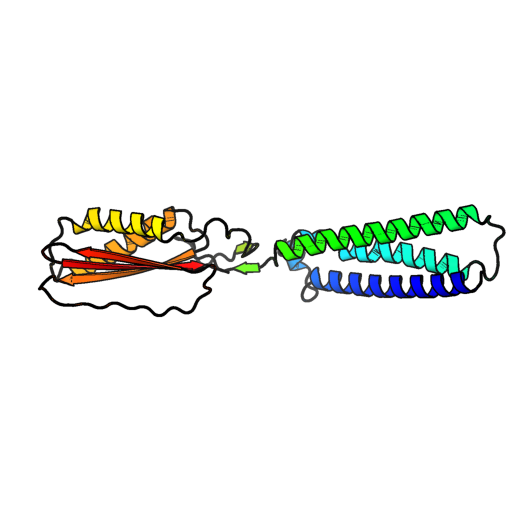09 1.00 75.62 71 MET A O 1
ATOM 515 N N . GLY A 1 72 ? 28.080 5.157 -42.662 1.00 70.81 72 GLY A N 1
ATOM 516 C CA . GLY A 1 72 ? 27.614 6.332 -43.399 1.00 70.81 72 GLY A CA 1
ATOM 517 C C . GLY A 1 72 ? 28.736 7.278 -43.857 1.00 70.81 72 GLY A C 1
ATOM 518 O O . GLY A 1 72 ? 28.591 7.931 -44.892 1.00 70.81 72 GLY A O 1
ATOM 519 N N . TRP A 1 73 ? 29.859 7.340 -43.130 1.00 69.75 73 TRP A N 1
ATOM 520 C CA . TRP A 1 73 ? 31.013 8.200 -43.448 1.00 69.75 73 TRP A CA 1
ATOM 521 C C . TRP A 1 73 ? 32.077 7.510 -44.326 1.00 69.75 73 TRP A C 1
ATOM 523 O O . TRP A 1 73 ? 32.670 8.129 -45.210 1.00 69.75 73 TRP A O 1
ATOM 533 N N . ARG A 1 74 ? 32.319 6.207 -44.131 1.00 59.47 74 ARG A N 1
ATOM 534 C CA . ARG A 1 74 ? 33.470 5.467 -44.695 1.00 59.47 74 ARG A CA 1
ATOM 535 C C . ARG A 1 74 ? 33.396 5.210 -46.209 1.00 59.47 74 ARG A C 1
ATOM 537 O O . ARG A 1 74 ? 34.429 4.993 -46.833 1.00 59.47 74 ARG A O 1
ATOM 544 N N . TYR A 1 75 ? 32.219 5.325 -46.826 1.00 53.34 75 TYR A N 1
ATOM 545 C CA . TYR A 1 75 ? 32.042 5.251 -48.289 1.00 53.34 75 TYR A CA 1
ATOM 546 C C . TYR A 1 75 ? 32.313 6.578 -49.034 1.00 53.34 75 TYR A C 1
ATOM 548 O O . TYR A 1 75 ? 32.044 6.667 -50.234 1.00 53.34 75 TYR A O 1
ATOM 556 N N . GLY A 1 76 ? 32.805 7.611 -48.336 1.00 50.00 76 GLY A N 1
ATOM 557 C CA . GLY A 1 76 ? 33.179 8.904 -48.917 1.00 50.00 76 GLY A CA 1
ATOM 558 C C . GLY A 1 76 ? 34.632 9.018 -49.394 1.00 50.00 76 GLY A C 1
ATOM 559 O O . GLY A 1 76 ? 34.867 9.801 -50.304 1.00 50.00 76 GLY A O 1
ATOM 560 N N . CYS A 1 77 ? 35.586 8.247 -48.839 1.00 48.91 77 CYS A N 1
ATOM 561 C CA . CYS A 1 77 ? 37.009 8.448 -49.167 1.00 48.91 77 CYS A CA 1
ATOM 562 C C . CYS A 1 77 ? 37.838 7.196 -49.514 1.00 48.91 77 CYS A C 1
ATOM 564 O O . CYS A 1 77 ? 38.579 7.285 -50.475 1.00 48.91 77 CYS A O 1
ATOM 566 N N . PHE A 1 78 ? 37.767 6.035 -48.850 1.00 46.75 78 PHE A N 1
ATOM 567 C CA . PHE A 1 78 ? 38.665 4.906 -49.197 1.00 46.75 78 PHE A CA 1
ATOM 568 C C . PHE A 1 78 ? 38.162 3.560 -48.631 1.00 46.75 78 PHE A C 1
ATOM 570 O O . PHE A 1 78 ? 38.289 3.331 -47.431 1.00 46.75 78 PHE A O 1
ATOM 577 N N . SER A 1 79 ? 37.639 2.640 -49.463 1.00 48.75 79 SER A N 1
ATOM 578 C CA . SER A 1 79 ? 37.732 1.175 -49.238 1.00 48.75 79 SER A CA 1
ATOM 579 C C . SER A 1 79 ? 37.171 0.342 -50.408 1.00 48.75 79 SER A C 1
ATOM 581 O O . SER A 1 79 ? 36.044 0.560 -50.840 1.00 48.75 79 SER A O 1
ATOM 583 N N . LYS A 1 80 ? 37.921 -0.681 -50.851 1.00 48.59 80 LYS A N 1
ATOM 584 C CA . LYS A 1 80 ? 37.483 -1.771 -51.753 1.00 48.59 80 LYS A CA 1
ATOM 585 C C . LYS A 1 80 ? 36.859 -2.950 -50.973 1.00 48.59 80 LYS A C 1
ATOM 587 O O . LYS A 1 80 ? 37.228 -4.100 -51.190 1.00 48.59 80 LYS A O 1
ATOM 592 N N . SER A 1 81 ? 35.977 -2.700 -50.006 1.00 55.53 81 SER A N 1
ATOM 593 C CA . SER A 1 81 ? 35.272 -3.783 -49.297 1.00 55.53 81 SER A CA 1
ATOM 594 C C . SER A 1 81 ? 33.909 -4.043 -49.944 1.00 55.53 81 SER A C 1
ATOM 596 O O . SER A 1 81 ? 33.159 -3.112 -50.217 1.00 55.53 81 SER A O 1
ATOM 598 N N . GLY A 1 82 ? 33.608 -5.313 -50.241 1.00 59.47 82 GLY A N 1
ATOM 599 C CA . GLY A 1 82 ? 32.409 -5.695 -50.991 1.00 59.47 82 GLY A CA 1
ATOM 600 C C . GLY A 1 82 ? 31.089 -5.299 -50.299 1.00 59.47 82 GLY A C 1
ATOM 601 O O . GLY A 1 82 ? 31.020 -5.291 -49.064 1.00 59.47 82 GLY A O 1
ATOM 602 N N . PRO A 1 83 ? 30.020 -5.023 -51.071 1.00 64.12 83 PRO A N 1
ATOM 603 C CA . PRO A 1 83 ? 28.740 -4.511 -50.565 1.00 64.12 83 PRO A CA 1
ATOM 604 C C . PRO A 1 83 ? 28.082 -5.420 -49.509 1.00 64.12 83 PRO A C 1
ATOM 606 O O . PRO A 1 83 ? 27.463 -4.927 -48.566 1.00 64.12 83 PRO A O 1
ATOM 609 N N . CYS A 1 84 ? 28.291 -6.738 -49.595 1.00 63.94 84 CYS A N 1
ATOM 610 C CA . CYS A 1 84 ? 27.668 -7.722 -48.704 1.00 63.94 84 CYS A CA 1
ATOM 611 C C . CYS A 1 84 ? 28.170 -7.647 -47.247 1.00 63.94 84 CYS A C 1
ATOM 613 O O . CYS A 1 84 ? 27.382 -7.769 -46.310 1.00 63.94 84 CYS A O 1
ATOM 615 N N . ARG A 1 85 ? 29.470 -7.387 -47.026 1.00 70.38 85 ARG A N 1
ATOM 616 C CA . ARG A 1 85 ? 30.058 -7.312 -45.672 1.00 70.38 85 ARG A CA 1
ATOM 617 C C . ARG A 1 85 ? 29.581 -6.074 -44.911 1.00 70.38 85 ARG A C 1
ATOM 619 O O . ARG A 1 85 ? 29.380 -6.134 -43.702 1.00 70.38 85 ARG A O 1
ATOM 626 N N . SER A 1 86 ? 29.380 -4.965 -45.623 1.00 71.12 86 SER A N 1
ATOM 627 C CA . SER A 1 86 ? 28.859 -3.726 -45.038 1.00 71.12 86 SER A CA 1
ATOM 628 C C . SER A 1 86 ? 27.380 -3.846 -44.675 1.00 71.12 86 SER A C 1
ATOM 630 O O . SER A 1 86 ? 26.973 -3.342 -43.633 1.00 71.12 86 SER A O 1
ATOM 632 N N . MET A 1 87 ? 26.582 -4.524 -45.505 1.00 79.12 87 MET A N 1
ATOM 633 C CA . MET A 1 87 ? 25.174 -4.781 -45.193 1.00 79.12 87 MET A CA 1
ATOM 634 C C . MET A 1 87 ? 25.022 -5.716 -43.991 1.00 79.12 87 MET A C 1
ATOM 636 O O . MET A 1 87 ? 24.232 -5.421 -43.100 1.00 79.12 87 MET A O 1
ATOM 640 N N . LEU A 1 88 ? 25.831 -6.777 -43.902 1.00 80.75 88 LEU A N 1
ATOM 641 C CA . LEU A 1 88 ? 25.836 -7.672 -42.741 1.00 80.75 88 LEU A CA 1
ATOM 642 C C . LEU A 1 88 ? 26.201 -6.930 -41.443 1.00 80.75 88 LEU A C 1
ATOM 644 O O . LEU A 1 88 ? 25.533 -7.105 -40.430 1.00 80.75 88 LEU A O 1
ATOM 648 N N . ALA A 1 89 ? 27.217 -6.061 -41.472 1.00 80.94 89 ALA A N 1
ATOM 649 C CA . ALA A 1 89 ? 27.600 -5.253 -40.311 1.00 80.94 89 ALA A CA 1
ATOM 650 C C . ALA A 1 89 ? 26.489 -4.276 -39.880 1.00 80.94 89 ALA A C 1
ATOM 652 O O . ALA A 1 89 ? 26.230 -4.132 -38.686 1.00 80.94 89 ALA A O 1
ATOM 653 N N . ALA A 1 90 ? 25.795 -3.651 -40.839 1.00 81.31 90 ALA A N 1
ATOM 654 C CA . ALA A 1 90 ? 24.641 -2.797 -40.565 1.00 81.31 90 ALA A CA 1
ATOM 655 C C . ALA A 1 90 ? 23.494 -3.576 -39.914 1.00 81.31 90 ALA A C 1
ATOM 657 O O . ALA A 1 90 ? 22.982 -3.147 -38.881 1.00 81.31 90 ALA A O 1
ATOM 658 N N . LEU A 1 91 ? 23.157 -4.750 -40.451 1.00 86.50 91 LEU A N 1
ATOM 659 C CA . LEU A 1 91 ? 22.129 -5.627 -39.889 1.00 86.50 91 LEU A CA 1
ATOM 660 C C . LEU A 1 91 ? 22.467 -6.062 -38.458 1.00 86.50 91 LEU A C 1
ATOM 662 O O . LEU A 1 91 ? 21.624 -5.938 -37.573 1.00 86.50 91 LEU A O 1
ATOM 666 N N . LEU A 1 92 ? 23.708 -6.490 -38.203 1.00 89.88 92 LEU A N 1
ATOM 667 C CA . LEU A 1 92 ? 24.155 -6.884 -36.863 1.00 89.88 92 LEU A CA 1
ATOM 668 C C . LEU A 1 92 ? 24.132 -5.708 -35.876 1.00 89.88 92 LEU A C 1
ATOM 670 O O . LEU A 1 92 ? 23.658 -5.866 -34.754 1.00 89.88 92 LEU A O 1
ATOM 674 N N . SER A 1 93 ? 24.585 -4.519 -36.291 1.00 87.69 93 SER A N 1
ATOM 675 C CA . SER A 1 93 ? 24.547 -3.319 -35.441 1.00 87.69 93 SER A CA 1
ATOM 676 C C . SER A 1 93 ? 23.119 -2.878 -35.109 1.00 87.69 93 SER A C 1
ATOM 678 O O . SER A 1 93 ? 22.822 -2.573 -33.957 1.00 87.69 93 SER A O 1
ATOM 680 N N . SER A 1 94 ? 22.208 -2.922 -36.085 1.00 88.88 94 SER A N 1
ATOM 681 C CA . SER A 1 94 ? 20.791 -2.628 -35.861 1.00 88.88 94 SER A CA 1
ATOM 682 C C . SER A 1 94 ? 20.145 -3.662 -34.939 1.00 88.88 94 SER A C 1
ATOM 684 O O . SER A 1 94 ? 19.343 -3.295 -34.084 1.00 88.88 94 SER A O 1
ATOM 686 N N . GLY A 1 95 ? 20.511 -4.940 -35.077 1.00 91.06 95 GLY A N 1
ATOM 687 C CA . GLY A 1 95 ? 20.082 -6.002 -34.169 1.00 91.06 95 GLY A CA 1
ATOM 688 C C . GLY A 1 95 ? 20.558 -5.763 -32.736 1.00 91.06 95 GLY A C 1
ATOM 689 O O . GLY A 1 95 ? 19.770 -5.892 -31.804 1.00 91.06 95 GLY A O 1
ATOM 690 N N . LEU A 1 96 ? 21.810 -5.334 -32.549 1.00 90.50 96 LEU A N 1
ATOM 691 C CA . LEU A 1 96 ? 22.357 -5.013 -31.228 1.00 90.50 96 LEU A CA 1
ATOM 692 C C . LEU A 1 96 ? 21.627 -3.831 -30.571 1.00 90.50 96 LEU A C 1
ATOM 694 O O . LEU A 1 96 ? 21.285 -3.911 -29.391 1.00 90.50 96 LEU A O 1
ATOM 698 N N . ALA A 1 97 ? 21.344 -2.770 -31.335 1.00 90.38 97 ALA A N 1
ATOM 699 C CA . ALA A 1 97 ? 20.552 -1.637 -30.856 1.00 90.38 97 ALA A CA 1
ATOM 700 C C . ALA A 1 97 ? 19.137 -2.067 -30.443 1.00 90.38 97 ALA A C 1
ATOM 702 O O . ALA A 1 97 ? 18.663 -1.670 -29.380 1.00 90.38 97 ALA A O 1
ATOM 703 N N . LEU A 1 98 ? 18.480 -2.905 -31.254 1.00 92.06 98 LEU A N 1
ATOM 704 C CA . LEU A 1 98 ? 17.140 -3.416 -30.967 1.00 92.06 98 LEU A CA 1
ATOM 705 C C . LEU A 1 98 ? 17.123 -4.281 -29.700 1.00 92.06 98 LEU A C 1
ATOM 707 O O . LEU A 1 98 ? 16.243 -4.111 -28.861 1.00 92.06 98 LEU A O 1
ATOM 711 N N . LEU A 1 99 ? 18.107 -5.169 -29.536 1.00 93.25 99 LEU A N 1
ATOM 712 C CA . LEU A 1 99 ? 18.247 -6.001 -28.340 1.00 93.25 99 LEU A CA 1
ATOM 713 C C . LEU A 1 99 ? 18.478 -5.147 -27.087 1.00 93.25 99 LEU A C 1
ATOM 715 O O . LEU A 1 99 ? 17.795 -5.348 -26.085 1.00 93.25 99 LEU A O 1
ATOM 719 N N . GLY A 1 100 ? 19.385 -4.165 -27.148 1.00 91.19 100 GLY A N 1
ATOM 720 C CA . GLY A 1 100 ? 19.647 -3.246 -26.035 1.00 91.19 100 GLY A CA 1
ATOM 721 C C . GLY A 1 100 ? 18.412 -2.429 -25.640 1.00 91.19 100 GLY A C 1
ATOM 722 O O . GLY A 1 100 ? 18.092 -2.320 -24.454 1.00 91.19 100 GLY A O 1
ATOM 723 N N . ALA A 1 101 ? 17.671 -1.921 -26.631 1.00 90.25 101 ALA A N 1
ATOM 724 C CA . ALA A 1 101 ? 16.421 -1.197 -26.415 1.00 90.25 101 ALA A CA 1
ATOM 725 C C . ALA A 1 101 ? 15.321 -2.092 -25.821 1.00 90.25 101 ALA A C 1
ATOM 727 O O . ALA A 1 101 ? 14.638 -1.674 -24.888 1.00 90.25 101 ALA A O 1
ATOM 728 N N . LEU A 1 102 ? 15.175 -3.331 -26.305 1.00 93.12 102 LEU A N 1
ATOM 729 C CA . LEU A 1 102 ? 14.184 -4.285 -25.803 1.00 93.12 102 LEU A CA 1
ATOM 730 C C . LEU A 1 102 ? 14.454 -4.670 -24.345 1.00 93.12 102 LEU A C 1
ATOM 732 O O . LEU A 1 102 ? 13.529 -4.676 -23.536 1.00 93.12 102 LEU A O 1
ATOM 736 N N . ILE A 1 103 ? 15.717 -4.940 -23.997 1.00 92.19 103 ILE A N 1
ATOM 737 C CA . ILE A 1 103 ? 16.120 -5.228 -22.615 1.00 92.19 103 ILE A CA 1
ATOM 738 C C . ILE A 1 103 ? 15.745 -4.052 -21.714 1.00 92.19 103 ILE A C 1
ATOM 740 O O . ILE A 1 103 ? 15.097 -4.262 -20.694 1.00 92.19 103 ILE A O 1
ATOM 744 N N . CYS A 1 104 ? 16.087 -2.822 -22.114 1.00 90.81 104 CYS A N 1
ATOM 745 C CA . CYS A 1 104 ? 15.749 -1.624 -21.349 1.00 90.81 104 CYS A CA 1
ATOM 746 C C . CYS A 1 104 ? 14.232 -1.421 -21.216 1.00 90.81 104 CYS A C 1
ATOM 748 O O . CYS A 1 104 ? 13.756 -1.075 -20.142 1.00 90.81 104 CYS A O 1
ATOM 750 N N . PHE A 1 105 ? 13.458 -1.654 -22.279 1.00 91.31 105 PHE A N 1
ATOM 751 C CA . PHE A 1 105 ? 12.002 -1.507 -22.247 1.00 91.31 105 PHE A CA 1
ATOM 752 C C . PHE A 1 105 ? 11.349 -2.497 -21.274 1.00 91.31 105 PHE A C 1
ATOM 754 O O . PHE A 1 105 ? 10.528 -2.102 -20.447 1.00 91.31 105 PHE A O 1
ATOM 761 N N . ILE A 1 106 ? 11.749 -3.772 -21.329 1.00 92.94 106 ILE A N 1
ATOM 762 C CA . ILE A 1 106 ? 11.223 -4.817 -20.442 1.00 92.94 106 ILE A CA 1
ATOM 763 C C . ILE A 1 106 ? 11.585 -4.510 -18.988 1.00 92.94 106 ILE A C 1
ATOM 765 O O . ILE A 1 106 ? 10.714 -4.543 -18.118 1.00 92.94 106 ILE A O 1
ATOM 769 N N . THR A 1 107 ? 12.847 -4.183 -18.703 1.00 91.06 107 THR A N 1
ATOM 770 C CA . THR A 1 107 ? 13.287 -3.916 -17.329 1.00 91.06 107 THR A CA 1
ATOM 771 C C . THR A 1 107 ? 12.672 -2.640 -16.765 1.00 91.06 107 THR A C 1
ATOM 773 O O . THR A 1 107 ? 12.288 -2.639 -15.598 1.00 91.06 107 THR A O 1
ATOM 776 N N . SER A 1 108 ? 12.502 -1.583 -17.566 1.00 89.69 108 SER A N 1
ATOM 777 C CA . SER A 1 108 ? 11.783 -0.371 -17.157 1.00 89.69 108 SER A CA 1
ATOM 778 C C . SER A 1 108 ? 10.301 -0.641 -16.902 1.00 89.69 108 SER A C 1
ATOM 780 O O . SER A 1 108 ? 9.766 -0.155 -15.909 1.00 89.69 108 SER A O 1
ATOM 782 N N . GLY A 1 109 ? 9.643 -1.455 -17.733 1.00 90.62 109 GLY A N 1
ATOM 783 C CA . GLY A 1 109 ? 8.255 -1.868 -17.502 1.00 90.62 109 GLY A CA 1
ATOM 784 C C . GLY A 1 109 ? 8.089 -2.659 -16.201 1.00 90.62 109 GLY A C 1
ATOM 785 O O . GLY A 1 109 ? 7.176 -2.401 -15.419 1.00 90.62 109 GLY A O 1
ATOM 786 N N . VAL A 1 110 ? 9.016 -3.579 -15.918 1.00 89.56 110 VAL A N 1
ATOM 787 C CA . VAL A 1 110 ? 9.054 -4.334 -14.655 1.00 89.56 110 VAL A CA 1
ATOM 788 C C . VAL A 1 110 ? 9.396 -3.430 -13.461 1.00 89.56 110 VAL A C 1
ATOM 790 O O . VAL A 1 110 ? 8.823 -3.589 -12.389 1.00 89.56 110 VAL A O 1
ATOM 793 N N . ALA A 1 111 ? 10.283 -2.450 -13.619 1.00 86.81 111 ALA A N 1
ATOM 794 C CA . ALA A 1 111 ? 10.568 -1.484 -12.559 1.00 86.81 111 ALA A CA 1
ATOM 795 C C . ALA A 1 111 ? 9.337 -0.621 -12.239 1.00 86.81 111 ALA A C 1
ATOM 797 O O . ALA A 1 111 ? 9.046 -0.382 -11.070 1.00 86.81 111 ALA A O 1
ATOM 798 N N . LEU A 1 112 ? 8.590 -0.202 -13.266 1.00 87.00 112 LEU A N 1
ATOM 799 C CA . LEU A 1 112 ? 7.380 0.600 -13.102 1.00 87.00 112 LEU A CA 1
ATOM 800 C C . LEU A 1 112 ? 6.260 -0.186 -12.410 1.00 87.00 112 LEU A C 1
ATOM 802 O O . LEU A 1 112 ? 5.603 0.368 -11.534 1.00 87.00 112 LEU A O 1
ATOM 806 N N . LYS A 1 113 ? 6.067 -1.470 -12.754 1.00 85.69 113 LYS A N 1
ATOM 807 C CA . LYS A 1 113 ? 5.036 -2.305 -12.107 1.00 85.69 113 LYS A CA 1
ATOM 808 C C . LYS A 1 113 ? 5.345 -2.584 -10.634 1.00 85.69 113 LYS A C 1
ATOM 810 O O . LYS A 1 113 ? 4.426 -2.657 -9.830 1.00 85.69 113 LYS A O 1
ATOM 815 N N . ASP A 1 114 ? 6.619 -2.788 -10.293 1.00 84.56 114 ASP A N 1
ATOM 816 C CA . ASP A 1 114 ? 7.021 -3.083 -8.912 1.00 84.56 114 ASP A CA 1
ATOM 817 C C . ASP A 1 114 ? 7.044 -1.815 -8.048 1.00 84.56 114 ASP A C 1
ATOM 819 O O . ASP A 1 114 ? 6.922 -1.895 -6.825 1.00 84.56 114 ASP A O 1
ATOM 823 N N . GLY A 1 115 ? 7.157 -0.648 -8.685 1.00 82.94 115 GLY A N 1
ATOM 824 C CA . GLY A 1 115 ? 7.210 0.646 -8.028 1.00 82.94 115 GLY A CA 1
ATOM 825 C C . GLY A 1 115 ? 8.594 0.974 -7.453 1.00 82.94 115 GLY A C 1
ATOM 826 O O . GLY A 1 115 ? 9.550 0.201 -7.581 1.00 82.94 115 GLY A O 1
ATOM 827 N N . PRO A 1 116 ? 8.740 2.156 -6.837 1.00 83.62 116 PRO A N 1
ATOM 828 C CA . PRO A 1 116 ? 9.986 2.567 -6.205 1.00 83.62 116 PRO A CA 1
ATOM 829 C C . PRO A 1 116 ? 10.266 1.770 -4.923 1.00 83.62 116 PRO A C 1
ATOM 831 O O . PRO A 1 116 ? 9.360 1.284 -4.247 1.00 83.62 116 PRO A O 1
ATOM 834 N N . PHE A 1 117 ? 11.550 1.657 -4.583 1.00 84.00 117 PHE A N 1
ATOM 835 C CA . PHE A 1 117 ? 11.984 1.099 -3.306 1.00 84.00 117 PHE A CA 1
ATOM 836 C C . PHE A 1 117 ? 11.986 2.222 -2.265 1.00 84.00 117 PHE A C 1
ATOM 838 O O . PHE A 1 117 ? 12.769 3.166 -2.376 1.00 84.00 117 PHE A O 1
ATOM 845 N N . CYS A 1 118 ? 11.082 2.146 -1.293 1.00 81.00 118 CYS A N 1
ATOM 846 C CA . CYS A 1 118 ? 10.811 3.225 -0.348 1.00 81.00 118 CYS A CA 1
ATOM 847 C C . CYS A 1 118 ? 11.088 2.791 1.090 1.00 81.00 118 CYS A C 1
ATOM 849 O O . CYS A 1 118 ? 10.950 1.618 1.444 1.00 81.00 118 CYS A O 1
ATOM 851 N N . MET A 1 119 ? 11.465 3.769 1.912 1.00 79.94 119 MET A N 1
ATOM 852 C CA . MET A 1 119 ? 11.501 3.642 3.364 1.00 79.94 119 MET A CA 1
ATOM 853 C C . MET A 1 119 ? 10.098 3.896 3.914 1.00 79.94 119 MET A C 1
ATOM 855 O O . MET A 1 119 ? 9.495 4.909 3.565 1.00 79.94 119 MET A O 1
ATOM 859 N N . PHE A 1 120 ? 9.611 3.021 4.788 1.00 72.38 120 PHE A N 1
ATOM 860 C CA . PHE A 1 120 ? 8.348 3.207 5.500 1.00 72.38 120 PHE A CA 1
ATOM 861 C C . PHE A 1 120 ? 8.506 2.867 6.985 1.00 72.38 120 PHE A C 1
ATOM 863 O O . PHE A 1 120 ? 9.377 2.079 7.377 1.00 72.38 120 PHE A O 1
ATOM 870 N N . ASP A 1 121 ? 7.687 3.513 7.816 1.00 66.38 121 ASP A N 1
ATOM 871 C CA . ASP A 1 121 ? 7.659 3.273 9.260 1.00 66.38 121 ASP A CA 1
ATOM 872 C C . ASP A 1 121 ? 6.816 2.026 9.547 1.00 66.38 121 ASP A C 1
ATOM 874 O O . ASP A 1 121 ? 5.676 1.906 9.091 1.00 66.38 121 ASP A O 1
ATOM 878 N N . VAL A 1 122 ? 7.384 1.084 10.297 1.00 63.44 122 VAL A N 1
ATOM 879 C CA . VAL A 1 122 ? 6.681 -0.108 10.765 1.00 63.44 122 VAL A CA 1
ATOM 880 C C . VAL A 1 122 ? 6.586 -0.013 12.276 1.00 63.44 122 VAL A C 1
ATOM 882 O O . VAL A 1 122 ? 7.571 -0.206 12.991 1.00 63.44 122 VAL A O 1
ATOM 885 N N . SER A 1 123 ? 5.378 0.231 12.783 1.00 57.53 123 SER A N 1
ATOM 886 C CA . SER A 1 123 ? 5.121 0.108 14.214 1.00 57.53 123 SER A CA 1
ATOM 887 C C . SER A 1 123 ? 5.063 -1.377 14.587 1.00 57.53 123 SER A C 1
ATOM 889 O O . SER A 1 123 ? 3.999 -1.997 14.537 1.00 57.53 123 SER A O 1
ATOM 891 N N . SER A 1 124 ? 6.206 -1.969 14.938 1.00 53.94 124 SER A N 1
ATOM 892 C CA . SER A 1 124 ? 6.244 -3.326 15.487 1.00 53.94 124 SER A CA 1
ATOM 893 C C . SER A 1 124 ? 5.855 -3.314 16.966 1.00 53.94 124 SER A C 1
ATOM 895 O O . SER A 1 124 ? 6.317 -2.480 17.745 1.00 53.94 124 SER A O 1
ATOM 897 N N . PHE A 1 125 ? 5.014 -4.265 17.372 1.00 52.44 125 PHE A N 1
ATOM 898 C CA . PHE A 1 125 ? 4.697 -4.503 18.779 1.00 52.44 125 PHE A CA 1
ATOM 899 C C . PHE A 1 125 ? 5.986 -4.984 19.475 1.00 52.44 125 PHE A C 1
ATOM 901 O O . PHE A 1 125 ? 6.551 -5.993 19.065 1.00 52.44 125 PHE A O 1
ATOM 908 N N . ASN A 1 126 ? 6.460 -4.229 20.474 1.00 50.25 126 ASN A N 1
ATOM 909 C CA . ASN A 1 126 ? 7.677 -4.429 21.291 1.00 50.25 126 ASN A CA 1
ATOM 910 C C . ASN A 1 126 ? 9.030 -3.848 20.823 1.00 50.25 126 ASN A C 1
ATOM 912 O O . ASN A 1 126 ? 10.026 -4.108 21.497 1.00 50.25 126 ASN A O 1
ATOM 916 N N . GLN A 1 127 ? 9.124 -3.006 19.783 1.00 51.59 127 GLN A N 1
ATOM 917 C CA . GLN A 1 127 ? 10.401 -2.325 19.498 1.00 51.59 127 GLN A CA 1
ATOM 918 C C . GLN A 1 127 ? 10.239 -0.919 18.904 1.00 51.59 127 GLN A C 1
ATOM 920 O O . GLN A 1 127 ? 9.349 -0.669 18.096 1.00 51.59 127 GLN A O 1
ATOM 925 N N . THR A 1 128 ? 11.114 -0.003 19.337 1.00 51.84 128 THR A N 1
ATOM 926 C CA . THR A 1 128 ? 11.305 1.356 18.799 1.00 51.84 128 THR A CA 1
ATOM 927 C C . THR A 1 128 ? 11.357 1.353 17.271 1.00 51.84 128 THR A C 1
ATOM 929 O O . THR A 1 128 ? 12.022 0.482 16.713 1.00 51.84 128 THR A O 1
ATOM 932 N N . GLN A 1 129 ? 10.696 2.335 16.638 1.00 53.06 129 GLN A N 1
ATOM 933 C CA . GLN A 1 129 ? 10.656 2.611 15.190 1.00 53.06 129 GLN A CA 1
ATOM 934 C C . GLN A 1 129 ? 11.833 1.996 14.415 1.00 53.06 129 GLN A C 1
ATOM 936 O O . GLN A 1 129 ? 12.946 2.528 14.413 1.00 53.06 129 GLN A O 1
ATOM 941 N N . ALA A 1 130 ? 11.589 0.856 13.769 1.00 59.06 130 ALA A N 1
ATOM 942 C CA . ALA A 1 130 ? 12.560 0.208 12.902 1.00 59.06 130 ALA A CA 1
ATOM 943 C C . ALA A 1 130 ? 12.217 0.574 11.457 1.00 59.06 130 ALA A C 1
ATOM 945 O O . ALA A 1 130 ? 11.265 0.049 10.881 1.00 59.06 130 ALA A O 1
ATOM 946 N N . TRP A 1 131 ? 12.983 1.495 10.874 1.00 64.88 131 TRP A N 1
ATOM 947 C CA . TRP A 1 131 ? 12.859 1.857 9.463 1.00 64.88 131 TRP A CA 1
ATOM 948 C C . TRP A 1 131 ? 13.028 0.612 8.588 1.00 64.88 131 TRP A C 1
ATOM 950 O O . TRP A 1 131 ? 14.089 -0.020 8.601 1.00 64.88 131 TRP A O 1
ATOM 960 N N . LYS A 1 132 ? 11.996 0.257 7.814 1.00 74.94 132 LYS A N 1
ATOM 961 C CA . LYS A 1 132 ? 12.050 -0.852 6.857 1.00 74.94 132 LYS A CA 1
ATOM 962 C C . LYS A 1 132 ? 12.045 -0.290 5.442 1.00 74.94 132 LYS A C 1
ATOM 964 O O . LYS A 1 132 ? 11.284 0.618 5.126 1.00 74.94 132 LYS A O 1
ATOM 969 N N . TYR A 1 133 ? 12.898 -0.842 4.587 1.00 78.19 133 TYR A N 1
ATOM 970 C CA . TYR A 1 133 ? 12.895 -0.533 3.162 1.00 78.19 133 TYR A CA 1
ATOM 971 C C . TYR A 1 133 ? 12.221 -1.663 2.382 1.00 78.19 133 TYR A C 1
ATOM 973 O O . TYR A 1 133 ? 12.450 -2.844 2.658 1.00 78.19 133 TYR A O 1
ATOM 981 N N . GLY A 1 134 ? 11.384 -1.318 1.407 1.00 80.62 134 GLY A N 1
ATOM 982 C CA . GLY A 1 134 ? 10.634 -2.297 0.624 1.00 80.62 134 GLY A CA 1
ATOM 983 C C . GLY A 1 134 ? 9.845 -1.681 -0.527 1.00 80.62 134 GLY A C 1
ATOM 984 O O . GLY A 1 134 ? 10.034 -0.520 -0.873 1.00 80.62 134 GLY A O 1
ATOM 985 N N . TYR A 1 135 ? 8.960 -2.484 -1.118 1.00 79.81 135 TYR A N 1
ATOM 986 C CA . TYR A 1 135 ? 8.024 -2.058 -2.161 1.00 79.81 135 TYR A CA 1
ATOM 987 C C . TYR A 1 135 ? 6.629 -1.896 -1.539 1.00 79.81 135 TYR A C 1
ATOM 989 O O . TYR A 1 135 ? 5.998 -2.917 -1.250 1.00 79.81 135 TYR A O 1
ATOM 997 N N . PRO A 1 136 ? 6.148 -0.659 -1.308 1.00 70.25 136 PRO A N 1
ATOM 998 C CA . PRO A 1 136 ? 4.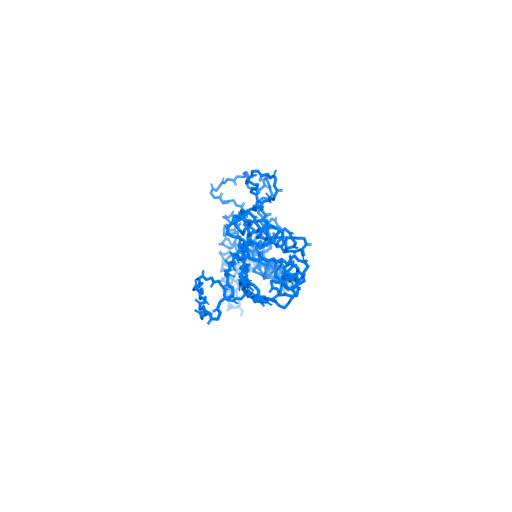892 -0.380 -0.605 1.00 70.25 136 PRO A CA 1
ATOM 999 C C . PRO A 1 136 ? 3.676 -1.167 -1.097 1.00 70.25 136 PRO A C 1
ATOM 1001 O O . PRO A 1 136 ? 2.878 -1.661 -0.308 1.00 70.25 136 PRO A O 1
ATOM 1004 N N . PHE A 1 137 ? 3.575 -1.336 -2.413 1.00 70.19 137 PHE A N 1
ATOM 1005 C CA . PHE A 1 137 ? 2.371 -1.836 -3.076 1.00 70.19 137 PHE A CA 1
ATOM 1006 C C . PHE A 1 137 ? 2.411 -3.329 -3.412 1.00 70.19 137 PHE A C 1
ATOM 1008 O O . PHE A 1 137 ? 1.461 -3.866 -3.976 1.00 70.19 137 PHE A O 1
ATOM 1015 N N . LYS A 1 138 ? 3.508 -4.021 -3.086 1.00 68.56 138 LYS A N 1
ATOM 1016 C CA . LYS A 1 138 ? 3.693 -5.422 -3.484 1.00 68.56 138 LYS A CA 1
ATOM 1017 C C . LYS A 1 138 ? 2.768 -6.385 -2.731 1.00 68.56 138 LYS A C 1
ATOM 1019 O O . LYS A 1 138 ? 2.354 -7.394 -3.293 1.00 68.56 138 LYS A O 1
ATOM 1024 N N . ASP A 1 139 ? 2.413 -6.049 -1.493 1.00 64.25 139 ASP A N 1
ATOM 1025 C CA . ASP A 1 139 ? 1.674 -6.930 -0.581 1.00 64.25 139 ASP A CA 1
ATOM 1026 C C . ASP A 1 139 ? 0.174 -6.590 -0.478 1.00 64.25 139 ASP A C 1
ATOM 1028 O O . ASP A 1 139 ? -0.491 -6.969 0.487 1.00 64.25 139 ASP A O 1
ATOM 1032 N N . LEU A 1 140 ? -0.408 -5.936 -1.494 1.00 67.69 140 LEU A N 1
ATOM 1033 C CA . LEU A 1 140 ? -1.847 -5.624 -1.532 1.00 67.69 140 LEU A CA 1
ATOM 1034 C C . LEU A 1 140 ? -2.763 -6.865 -1.553 1.00 67.69 140 LEU A C 1
ATOM 1036 O O . LEU A 1 140 ? -3.980 -6.727 -1.547 1.00 67.69 140 LEU A O 1
ATOM 1040 N N . HIS A 1 141 ? -2.228 -8.086 -1.594 1.00 65.31 141 HIS A N 1
ATOM 1041 C CA . HIS A 1 141 ? -3.032 -9.310 -1.588 1.00 65.31 141 HIS A CA 1
ATOM 1042 C C . HIS A 1 141 ? -3.731 -9.570 -0.237 1.00 65.31 141 HIS A C 1
ATOM 1044 O O . HIS A 1 141 ? -4.842 -10.110 -0.225 1.00 65.31 141 HIS A O 1
ATOM 1050 N N . ASN A 1 142 ? -3.150 -9.119 0.881 1.00 72.88 142 ASN A N 1
ATOM 1051 C CA . ASN A 1 142 ? -3.716 -9.271 2.230 1.00 72.88 142 ASN A CA 1
ATOM 1052 C C . ASN A 1 142 ? -4.543 -8.046 2.641 1.00 72.88 142 ASN A C 1
ATOM 1054 O O . ASN A 1 142 ? -4.296 -7.434 3.678 1.00 72.88 142 ASN A O 1
ATOM 1058 N N . ARG A 1 143 ? -5.523 -7.669 1.811 1.00 81.50 143 ARG A N 1
ATOM 1059 C CA . ARG A 1 143 ? -6.402 -6.526 2.102 1.00 81.50 143 ARG A CA 1
ATOM 1060 C C . ARG A 1 143 ? -7.191 -6.727 3.385 1.00 81.50 143 ARG A C 1
ATOM 1062 O O . ARG A 1 143 ? -7.608 -7.847 3.685 1.00 81.50 143 ARG A O 1
ATOM 1069 N N . PHE A 1 144 ? -7.477 -5.625 4.071 1.00 85.81 144 PHE A N 1
ATOM 1070 C CA . PHE A 1 144 ? -8.442 -5.593 5.162 1.00 85.81 144 PHE A CA 1
ATOM 1071 C C . PHE A 1 144 ? -9.803 -6.088 4.657 1.00 85.81 144 PHE A C 1
ATOM 1073 O O . PHE A 1 144 ? -10.403 -5.488 3.765 1.00 85.81 144 PHE A O 1
ATOM 1080 N N . ARG A 1 145 ? -10.281 -7.214 5.198 1.00 88.94 145 ARG A N 1
ATOM 1081 C CA . ARG A 1 145 ? -11.570 -7.817 4.827 1.00 88.94 145 ARG A CA 1
ATOM 1082 C C . ARG A 1 145 ? -12.591 -7.530 5.927 1.00 88.94 145 ARG A C 1
ATOM 1084 O O . ARG A 1 145 ? -12.528 -8.198 6.960 1.00 88.94 145 ARG A O 1
ATOM 1091 N N . PRO A 1 146 ? -13.548 -6.606 5.718 1.00 91.69 146 PRO A N 1
ATOM 1092 C CA . PRO A 1 146 ? -14.489 -6.214 6.763 1.00 91.69 146 PRO A CA 1
ATOM 1093 C C . PRO A 1 146 ? -15.295 -7.383 7.329 1.00 91.69 146 PRO A C 1
ATOM 1095 O O . PRO A 1 146 ? -15.535 -7.414 8.526 1.00 91.69 146 PRO A O 1
ATOM 1098 N N . SER A 1 147 ? -15.662 -8.371 6.506 1.00 92.56 147 SER A N 1
ATOM 1099 C CA . SER A 1 147 ? -16.407 -9.555 6.955 1.00 92.56 147 SER A CA 1
ATOM 1100 C C . SER A 1 147 ? -15.637 -10.384 7.984 1.00 92.56 147 SER A C 1
ATOM 1102 O O . SER A 1 147 ?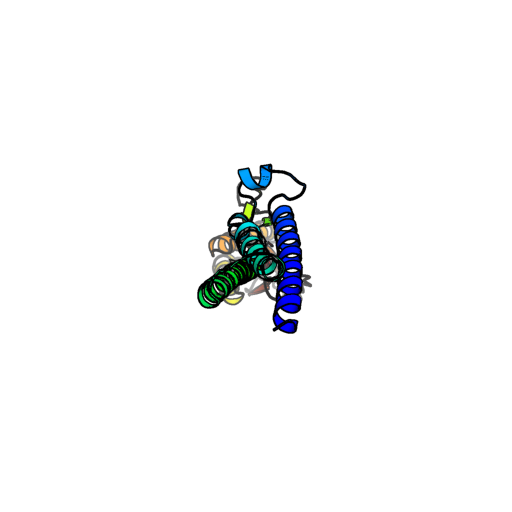 -16.138 -10.624 9.073 1.00 92.56 147 SER A O 1
ATOM 1104 N N . VAL A 1 148 ? -14.388 -10.746 7.680 1.00 92.50 148 VAL A N 1
ATOM 1105 C CA . VAL A 1 148 ? -13.555 -11.573 8.570 1.00 92.50 148 VAL A CA 1
ATOM 1106 C C . VAL A 1 148 ? -13.252 -10.833 9.878 1.00 92.50 148 VAL A C 1
ATOM 1108 O O . VAL A 1 148 ? -13.252 -11.426 10.955 1.00 92.50 148 VAL A O 1
ATOM 1111 N N . VAL A 1 149 ? -13.018 -9.520 9.792 1.00 94.25 149 VAL A N 1
ATOM 1112 C CA . VAL A 1 149 ? -12.803 -8.661 10.965 1.00 94.25 149 VAL A CA 1
ATOM 1113 C C . VAL A 1 149 ? -14.087 -8.554 11.792 1.00 94.25 149 VAL A C 1
ATOM 1115 O O . VAL A 1 149 ? -14.018 -8.645 13.015 1.00 94.25 149 VAL A O 1
ATOM 1118 N N . LYS A 1 150 ? -15.257 -8.428 11.149 1.00 95.62 150 LYS A N 1
ATOM 1119 C CA . LYS A 1 150 ? -16.557 -8.417 11.829 1.00 95.62 150 LYS A CA 1
ATOM 1120 C C . LYS A 1 150 ? -16.786 -9.706 12.607 1.00 95.62 150 LYS A C 1
ATOM 1122 O O . LYS A 1 150 ? -17.101 -9.633 13.786 1.00 95.62 150 LYS A O 1
ATOM 1127 N N . ASP A 1 151 ? -16.576 -10.860 11.979 1.00 95.56 151 ASP A N 1
ATOM 1128 C CA . ASP A 1 151 ? -16.773 -12.166 12.618 1.00 95.56 151 ASP A CA 1
ATOM 1129 C C . ASP A 1 151 ? -15.848 -12.337 13.833 1.00 95.56 151 ASP A C 1
ATOM 1131 O O . ASP A 1 151 ? -16.266 -12.832 14.881 1.00 95.56 151 ASP A O 1
ATOM 1135 N N . CYS A 1 152 ? -14.601 -11.864 13.721 1.00 95.00 152 CYS A N 1
ATOM 1136 C CA . CYS A 1 152 ? -13.647 -11.856 14.826 1.00 95.00 152 CYS A CA 1
ATOM 1137 C C . CYS A 1 152 ? -14.119 -10.969 15.989 1.00 95.00 152 CYS A C 1
ATOM 1139 O O . CYS A 1 152 ? -14.135 -11.424 17.133 1.00 95.00 152 CYS A O 1
ATOM 1141 N N . ILE A 1 153 ? -14.538 -9.730 15.706 1.00 96.31 153 ILE A N 1
ATOM 1142 C CA . ILE A 1 153 ? -15.060 -8.798 16.717 1.00 96.31 153 ILE A CA 1
ATOM 1143 C C . ILE A 1 153 ? -16.307 -9.385 17.382 1.00 96.31 153 ILE A C 1
ATOM 1145 O O . ILE A 1 153 ? -16.380 -9.423 18.609 1.00 96.31 153 ILE A O 1
ATOM 1149 N N . HIS A 1 154 ? -17.245 -9.903 16.592 1.00 96.19 154 HIS A N 1
ATOM 1150 C CA . HIS A 1 154 ? -18.497 -10.460 17.086 1.00 96.19 154 HIS A CA 1
ATOM 1151 C C . HIS A 1 154 ? -18.268 -11.646 18.029 1.00 96.19 154 HIS A C 1
ATOM 1153 O O . HIS A 1 154 ? -18.909 -11.750 19.074 1.00 96.19 154 HIS A O 1
ATOM 1159 N N . ALA A 1 155 ? -17.314 -12.523 17.698 1.00 96.00 155 ALA A N 1
ATOM 1160 C CA . ALA A 1 155 ? -16.939 -13.643 18.554 1.00 96.00 155 ALA A CA 1
ATOM 1161 C C . ALA A 1 155 ? -16.393 -13.174 19.913 1.00 96.00 155 ALA A C 1
ATOM 1163 O O . ALA A 1 155 ? -16.793 -13.713 20.940 1.00 96.00 155 ALA A O 1
ATOM 1164 N N . VAL A 1 156 ? -15.536 -12.145 19.928 1.00 95.69 156 VAL A N 1
ATOM 1165 C CA . VAL A 1 156 ? -14.988 -11.565 21.170 1.00 95.69 156 VAL A CA 1
ATOM 1166 C C . VAL A 1 156 ? -16.082 -10.915 22.009 1.00 95.69 156 VAL A C 1
ATOM 1168 O O . VAL A 1 156 ? -16.137 -11.129 23.216 1.00 95.69 156 VAL A O 1
ATOM 1171 N N . LEU A 1 157 ? -16.967 -10.141 21.377 1.00 95.88 157 LEU A N 1
ATOM 1172 C CA . LEU A 1 157 ? -18.073 -9.485 22.071 1.00 95.88 157 LEU A CA 1
ATOM 1173 C C . LEU A 1 157 ? -19.012 -10.507 22.707 1.00 95.88 157 LEU A C 1
ATOM 1175 O O . LEU A 1 157 ? -19.401 -10.348 23.858 1.00 95.88 157 LEU A O 1
ATOM 1179 N N . LYS A 1 158 ? -19.333 -11.584 21.988 1.00 95.12 158 LYS A N 1
ATOM 1180 C CA . LYS A 1 158 ? -20.186 -12.652 22.505 1.00 95.12 158 LYS A CA 1
ATOM 1181 C C . LYS A 1 158 ? -19.527 -13.435 23.643 1.00 95.12 158 LYS A C 1
ATOM 1183 O O . LYS A 1 158 ? -20.223 -13.840 24.563 1.00 95.12 158 LYS A O 1
ATOM 1188 N N . GLU A 1 159 ? -18.218 -13.660 23.581 1.00 94.88 159 GLU A N 1
ATOM 1189 C CA . GLU A 1 159 ? -17.458 -14.356 24.627 1.00 94.88 159 GLU A CA 1
ATOM 1190 C C . GLU A 1 159 ? -17.400 -13.539 25.930 1.00 94.88 159 GLU A C 1
ATOM 1192 O O . GLU A 1 159 ? -17.670 -14.077 26.999 1.00 94.88 159 GLU A O 1
ATOM 1197 N N . GLU A 1 160 ? -17.114 -12.237 25.840 1.00 92.19 160 GLU A N 1
ATOM 1198 C CA . GLU A 1 160 ? -16.885 -11.380 27.014 1.00 92.19 160 GLU A CA 1
ATOM 1199 C C . GLU A 1 160 ? -18.165 -10.737 27.575 1.00 92.19 160 GLU A C 1
ATOM 1201 O O . GLU A 1 160 ? -18.267 -10.530 28.782 1.00 92.19 160 GLU A O 1
ATOM 1206 N N . LEU A 1 161 ? -19.145 -10.389 26.728 1.00 94.06 161 LEU A N 1
ATOM 1207 C CA . LEU A 1 161 ? -20.305 -9.576 27.129 1.00 94.06 161 LEU A CA 1
ATOM 1208 C C . LEU A 1 161 ? -21.619 -10.358 27.261 1.00 94.06 161 LEU A C 1
ATOM 1210 O O . LEU A 1 161 ? -22.611 -9.792 27.724 1.00 94.06 161 LEU A O 1
ATOM 1214 N N . ALA A 1 162 ? -21.665 -11.643 26.890 1.00 92.12 162 ALA A N 1
ATOM 1215 C CA . ALA A 1 162 ? -22.899 -12.432 26.996 1.00 92.12 162 ALA A CA 1
ATOM 1216 C C . ALA A 1 162 ? -23.401 -12.586 28.438 1.00 92.12 162 ALA A C 1
ATOM 1218 O O . ALA A 1 162 ? -24.609 -12.646 28.648 1.00 92.12 162 ALA A O 1
ATOM 1219 N N . THR A 1 163 ? -22.498 -12.629 29.419 1.00 90.19 163 THR A N 1
ATOM 1220 C CA . THR A 1 163 ? -22.832 -12.770 30.848 1.00 90.19 163 THR A CA 1
ATOM 1221 C C . THR A 1 163 ? -22.455 -11.543 31.678 1.00 90.19 163 THR A C 1
ATOM 1223 O O . THR A 1 163 ? -22.486 -11.610 32.902 1.00 90.19 163 THR A O 1
ATOM 1226 N N . ALA A 1 164 ? -22.040 -10.448 31.037 1.00 90.69 164 ALA A N 1
ATOM 1227 C CA . ALA A 1 164 ? -21.613 -9.239 31.731 1.00 90.69 164 ALA A CA 1
ATOM 1228 C C . ALA A 1 164 ? -22.809 -8.331 32.049 1.00 90.69 164 ALA A C 1
ATOM 1230 O O . ALA A 1 164 ? -23.642 -8.073 31.175 1.00 90.69 164 ALA A O 1
ATOM 1231 N N . GLU A 1 165 ? -22.848 -7.802 33.271 1.00 93.56 165 GLU A N 1
ATOM 1232 C CA . GLU A 1 165 ? -23.805 -6.773 33.683 1.00 93.56 165 GLU A CA 1
ATOM 1233 C C . GLU A 1 165 ? -23.164 -5.383 33.681 1.00 93.56 165 GLU A C 1
ATOM 1235 O O . GLU A 1 165 ? -21.962 -5.224 33.917 1.00 93.56 165 GLU A O 1
ATOM 1240 N N . TYR A 1 166 ? -23.968 -4.353 33.410 1.00 93.75 166 TYR A N 1
ATOM 1241 C CA . TYR A 1 166 ? -23.492 -2.977 33.470 1.00 93.75 166 TYR A CA 1
ATOM 1242 C C . TYR A 1 166 ? -23.166 -2.564 34.910 1.00 93.75 166 TYR A C 1
ATOM 1244 O O . TYR A 1 166 ? -24.050 -2.479 35.760 1.00 93.75 166 TYR A O 1
ATOM 1252 N N . SER A 1 167 ? -21.903 -2.217 35.160 1.00 93.88 167 SER A N 1
ATOM 1253 C CA . SER A 1 167 ? -21.468 -1.578 36.404 1.00 93.88 167 SER A CA 1
ATOM 1254 C C . SER A 1 167 ? -20.615 -0.346 36.093 1.00 93.88 16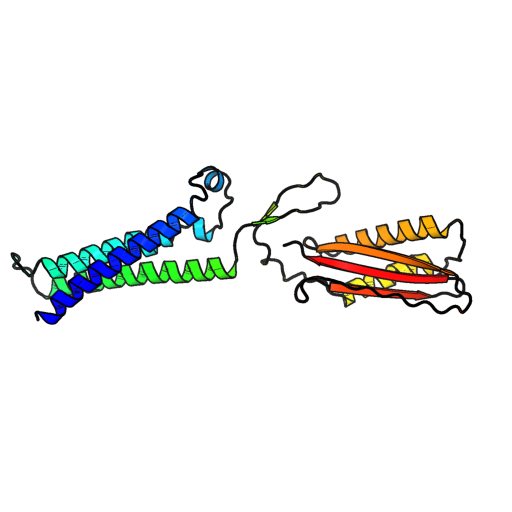7 SER A C 1
ATOM 1256 O O . SER A 1 167 ? -19.643 -0.459 35.338 1.00 93.88 167 SER A O 1
ATOM 1258 N N . PRO A 1 168 ? -20.916 0.836 36.661 1.00 92.19 168 PRO A N 1
ATOM 1259 C CA . PRO A 1 168 ? -20.178 2.065 36.364 1.00 92.19 168 PRO A CA 1
ATOM 1260 C C . PRO A 1 168 ? -18.706 2.003 36.803 1.00 92.19 168 PRO A C 1
ATOM 1262 O O . PRO A 1 168 ? -17.867 2.682 36.213 1.00 92.19 168 PRO A O 1
ATOM 1265 N N . GLU A 1 169 ? -18.376 1.173 37.796 1.00 93.38 169 GLU A N 1
ATOM 1266 C CA . GLU A 1 169 ? -17.006 1.014 38.299 1.00 93.38 169 GLU A CA 1
ATOM 1267 C C . GLU A 1 169 ? -16.188 0.020 37.457 1.00 93.38 169 GLU A C 1
ATOM 1269 O O . GLU A 1 169 ? -15.000 0.237 37.210 1.00 93.38 169 GLU A O 1
ATOM 1274 N N . GLU A 1 170 ? -16.824 -1.041 36.948 1.00 92.50 170 GLU A N 1
ATOM 1275 C CA . GLU A 1 170 ? -16.147 -2.106 36.192 1.00 92.50 170 GLU A CA 1
ATOM 1276 C C . GLU A 1 170 ? -16.131 -1.872 34.672 1.00 92.50 170 GLU A C 1
ATOM 1278 O O . GLU A 1 170 ? -15.270 -2.401 33.961 1.00 92.50 170 GLU A O 1
ATOM 1283 N N . THR A 1 171 ? -17.033 -1.035 34.152 1.00 92.44 171 THR A N 1
ATOM 1284 C CA . THR A 1 171 ? -17.148 -0.765 32.709 1.00 92.44 171 THR A CA 1
ATOM 1285 C C . THR A 1 171 ? -15.908 -0.079 32.114 1.00 92.44 171 THR A C 1
ATOM 1287 O O . THR A 1 171 ? -15.469 -0.501 31.038 1.00 92.44 171 THR A O 1
ATOM 1290 N N . PRO A 1 172 ? -15.278 0.935 32.749 1.00 94.75 172 PRO A N 1
ATOM 1291 C CA . PRO A 1 172 ? -14.064 1.550 32.206 1.00 94.75 172 PRO A CA 1
ATOM 1292 C C . PRO A 1 172 ? -12.879 0.576 32.023 1.00 94.75 172 PRO A C 1
ATOM 1294 O O . PRO A 1 172 ? -12.320 0.535 30.918 1.00 94.75 172 PRO A O 1
ATOM 1297 N N . PRO A 1 173 ? -12.483 -0.245 33.024 1.00 95.50 173 PRO A N 1
ATOM 1298 C CA . PRO A 1 173 ? -11.415 -1.223 32.823 1.00 95.50 173 PRO A CA 1
ATOM 1299 C C . PRO A 1 173 ? -11.815 -2.338 31.845 1.00 95.50 173 PRO A C 1
ATOM 1301 O O . PRO A 1 173 ? -10.970 -2.764 31.054 1.00 95.50 173 PRO A O 1
ATOM 1304 N N . LEU A 1 174 ? -13.084 -2.767 31.833 1.00 93.88 174 LEU A N 1
ATOM 1305 C CA . LEU A 1 174 ? -13.611 -3.717 30.846 1.00 93.88 174 LEU A CA 1
ATOM 1306 C C . LEU A 1 174 ? -13.473 -3.180 29.414 1.00 93.88 174 LEU A C 1
ATOM 1308 O O . LEU A 1 174 ? -12.945 -3.874 28.551 1.00 93.88 174 LEU A O 1
ATOM 1312 N N . THR A 1 175 ? -13.873 -1.929 29.173 1.00 95.44 175 THR A N 1
ATOM 1313 C CA . THR A 1 175 ? -13.795 -1.274 27.854 1.00 95.44 175 THR A CA 1
ATOM 1314 C C . THR A 1 175 ? -12.356 -1.229 27.346 1.00 95.44 175 THR A C 1
ATOM 1316 O O . THR A 1 175 ? -12.083 -1.572 26.192 1.00 95.44 175 THR A O 1
ATOM 1319 N N . LYS A 1 176 ? -11.410 -0.850 28.217 1.00 95.44 176 LYS A N 1
ATOM 1320 C CA . LYS A 1 176 ? -9.985 -0.825 27.872 1.00 95.44 176 LYS A CA 1
ATOM 1321 C C . LYS A 1 176 ? -9.478 -2.224 27.524 1.00 95.44 176 LYS A C 1
ATOM 1323 O O . LYS A 1 176 ? -8.892 -2.395 26.455 1.00 95.44 176 LYS A O 1
ATOM 1328 N N . ARG A 1 177 ? -9.747 -3.214 28.382 1.00 95.56 177 ARG A N 1
ATOM 1329 C CA . ARG A 1 177 ? -9.355 -4.613 28.159 1.00 95.56 177 ARG A CA 1
ATOM 1330 C C . ARG A 1 177 ? -9.900 -5.129 26.828 1.00 95.56 177 ARG A C 1
ATOM 1332 O O . ARG A 1 177 ? -9.133 -5.619 26.010 1.00 95.56 177 ARG A O 1
ATOM 1339 N N . LEU A 1 178 ? -11.187 -4.916 26.568 1.00 96.00 178 LEU A N 1
ATOM 1340 C CA . LEU A 1 178 ? -11.856 -5.329 25.337 1.00 96.00 178 LEU A CA 1
ATOM 1341 C C . LEU A 1 178 ? -11.214 -4.695 24.092 1.00 96.00 178 LEU A C 1
ATOM 1343 O O . LEU A 1 178 ? -10.957 -5.385 23.106 1.00 96.00 178 LEU A O 1
ATOM 1347 N N . SER A 1 179 ? -10.880 -3.400 24.147 1.00 95.81 179 SER A N 1
ATOM 1348 C CA . SER A 1 179 ? -10.202 -2.710 23.041 1.00 95.81 179 SER A CA 1
ATOM 1349 C C . SER A 1 179 ? -8.809 -3.280 22.741 1.00 95.81 179 SER A C 1
ATOM 1351 O O . SER A 1 179 ? -8.425 -3.398 21.575 1.00 95.81 179 SER A O 1
ATOM 1353 N N . GLU A 1 180 ? -8.060 -3.671 23.775 1.00 94.81 180 GLU A N 1
ATOM 1354 C CA . GLU A 1 180 ? -6.734 -4.278 23.644 1.00 94.81 180 GLU A CA 1
ATOM 1355 C C . GLU A 1 180 ? -6.839 -5.702 23.092 1.00 94.81 180 GLU A C 1
ATOM 1357 O O . GLU A 1 180 ? -6.181 -6.010 22.099 1.00 94.81 180 GLU A O 1
ATOM 1362 N N . THR A 1 181 ? -7.745 -6.520 23.633 1.00 95.06 181 THR A N 1
ATOM 1363 C CA . THR A 1 181 ? -7.997 -7.892 23.173 1.00 95.06 181 THR A CA 1
ATOM 1364 C C . THR A 1 181 ? -8.414 -7.941 21.706 1.00 95.06 181 THR A C 1
ATOM 1366 O O . THR A 1 181 ? -7.877 -8.747 20.946 1.00 95.06 181 THR A O 1
ATOM 1369 N N . ILE A 1 182 ? -9.339 -7.073 21.277 1.00 95.62 182 ILE A N 1
ATOM 1370 C CA . ILE A 1 182 ? -9.771 -7.003 19.874 1.00 95.62 182 ILE A CA 1
ATOM 1371 C C . ILE A 1 182 ? -8.595 -6.593 18.990 1.00 95.62 182 ILE A C 1
ATOM 1373 O O . ILE A 1 182 ? -8.293 -7.274 18.014 1.00 95.62 182 ILE A O 1
ATOM 1377 N N . LYS A 1 183 ? -7.888 -5.517 19.343 1.00 93.12 183 LYS A N 1
ATOM 1378 C CA . LYS A 1 183 ? -6.720 -5.043 18.590 1.00 93.12 183 LYS A CA 1
ATOM 1379 C C . LYS A 1 183 ? -5.655 -6.135 18.442 1.00 93.12 183 LYS A C 1
ATOM 1381 O O . LYS A 1 183 ? -5.096 -6.280 17.357 1.00 93.12 183 LYS A O 1
ATOM 1386 N N . ASP A 1 184 ? -5.379 -6.900 19.493 1.00 92.62 184 ASP A N 1
ATOM 1387 C CA . ASP A 1 184 ? -4.355 -7.943 19.467 1.00 92.62 184 ASP A CA 1
ATOM 1388 C C . ASP A 1 184 ? -4.813 -9.183 18.683 1.00 92.62 184 ASP A C 1
ATOM 1390 O O . ASP A 1 184 ? -4.032 -9.700 17.883 1.00 92.62 184 ASP A O 1
ATOM 1394 N N . LYS A 1 185 ? -6.089 -9.591 18.781 1.00 92.75 185 LYS A N 1
ATOM 1395 C CA . LYS A 1 185 ? -6.670 -10.624 17.897 1.00 92.75 185 LYS A CA 1
ATOM 1396 C C . LYS A 1 185 ? -6.637 -10.198 16.425 1.00 92.75 185 LYS A C 1
ATOM 1398 O O . LYS A 1 185 ? -6.288 -11.004 15.575 1.00 92.75 185 LYS A O 1
ATOM 1403 N N . LEU A 1 186 ? -6.926 -8.936 16.101 1.00 91.38 186 LEU A N 1
ATOM 1404 C CA . LEU A 1 186 ? -6.850 -8.456 14.714 1.00 91.38 186 LEU A CA 1
ATOM 1405 C C . LEU A 1 186 ? -5.417 -8.461 14.172 1.00 91.38 186 LEU A C 1
ATOM 1407 O O . LEU A 1 186 ? -5.203 -8.757 12.999 1.00 91.38 186 LEU A O 1
ATOM 1411 N N . LYS A 1 187 ? -4.416 -8.189 15.011 1.00 85.94 187 LYS A N 1
ATOM 1412 C CA . LYS A 1 187 ? -3.007 -8.260 14.599 1.00 85.94 187 LYS A CA 1
ATOM 1413 C C . LYS A 1 187 ? -2.555 -9.680 14.259 1.00 85.94 187 LYS A C 1
ATOM 1415 O O . LYS A 1 187 ? -1.743 -9.838 13.353 1.00 85.94 187 LYS A O 1
ATOM 1420 N N . THR A 1 188 ? -3.075 -10.712 14.926 1.00 88.62 188 THR A N 1
ATOM 1421 C CA . THR A 1 188 ? -2.691 -12.108 14.637 1.00 88.62 188 THR A CA 1
ATOM 1422 C C . THR A 1 188 ? -3.295 -12.654 13.339 1.00 88.62 188 THR A C 1
ATOM 1424 O O . THR A 1 188 ? -2.868 -13.704 12.866 1.00 88.62 188 THR A O 1
ATOM 1427 N N . MET A 1 189 ? -4.229 -11.931 12.709 1.00 85.00 189 MET A N 1
ATOM 1428 C CA . MET A 1 189 ? -4.873 -12.323 11.446 1.00 85.00 189 MET A CA 1
ATOM 1429 C C . MET A 1 189 ? -4.016 -12.065 10.190 1.00 85.00 189 MET A C 1
ATOM 1431 O O . MET A 1 189 ? -4.484 -12.304 9.078 1.00 85.00 189 MET A O 1
ATOM 1435 N N . GLY A 1 190 ? -2.770 -11.596 10.343 1.00 79.25 190 GLY A N 1
ATOM 1436 C CA . GLY A 1 190 ? -1.816 -11.432 9.235 1.00 79.25 190 GLY A CA 1
ATOM 1437 C C . GLY A 1 190 ? -1.929 -10.105 8.476 1.00 79.25 190 GLY A C 1
ATOM 1438 O O . GLY A 1 190 ? -1.554 -10.019 7.305 1.00 79.25 190 GLY A O 1
ATOM 1439 N N . PHE A 1 191 ? -2.451 -9.061 9.124 1.00 82.81 191 PHE A N 1
ATOM 1440 C CA . PHE A 1 191 ? -2.536 -7.710 8.566 1.00 82.81 191 PHE A CA 1
ATOM 1441 C C . PHE A 1 191 ? -1.271 -6.878 8.863 1.00 82.81 191 PHE A C 1
ATOM 1443 O O . PHE A 1 191 ? -1.350 -5.780 9.408 1.00 82.81 191 PHE A O 1
ATOM 1450 N N . ASP A 1 192 ? -0.094 -7.384 8.489 1.00 75.94 192 ASP A N 1
ATOM 1451 C CA . ASP A 1 192 ? 1.212 -6.815 8.883 1.00 75.94 192 ASP A CA 1
ATOM 1452 C C . ASP A 1 192 ? 1.457 -5.378 8.386 1.00 75.94 192 ASP A C 1
ATOM 1454 O O . ASP A 1 192 ? 2.253 -4.632 8.956 1.00 75.94 192 ASP A O 1
ATOM 1458 N N . ARG A 1 193 ? 0.785 -4.989 7.296 1.00 79.00 193 ARG A N 1
ATOM 1459 C CA . ARG A 1 193 ? 0.893 -3.666 6.656 1.00 79.00 193 ARG A CA 1
ATOM 1460 C C . ARG A 1 193 ? -0.184 -2.682 7.106 1.00 79.00 193 ARG A C 1
ATOM 1462 O O . ARG A 1 193 ? -0.217 -1.567 6.596 1.00 79.00 193 ARG A O 1
ATOM 1469 N N . TYR A 1 194 ? -1.055 -3.067 8.033 1.00 84.81 194 TYR A N 1
ATOM 1470 C CA . TYR A 1 194 ? -2.154 -2.226 8.486 1.00 84.81 194 TYR A CA 1
ATOM 1471 C C . TYR A 1 194 ? -1.919 -1.706 9.901 1.00 84.81 194 TYR A C 1
ATOM 1473 O O . TYR A 1 194 ? -1.672 -2.458 10.845 1.00 84.81 194 TYR A O 1
ATOM 1481 N N . LYS A 1 195 ? -2.084 -0.396 10.069 1.00 86.38 195 LYS A N 1
ATOM 1482 C CA . LYS A 1 195 ? -2.307 0.215 11.370 1.00 86.38 195 LYS A CA 1
ATOM 1483 C C . LYS A 1 195 ? -3.743 -0.052 11.792 1.00 86.38 195 LYS A C 1
ATOM 1485 O O . LYS A 1 195 ? -4.676 0.456 11.175 1.00 86.38 195 LYS A O 1
ATOM 1490 N N . MET A 1 196 ? -3.903 -0.804 12.873 1.00 89.38 196 MET A N 1
ATOM 1491 C CA . MET A 1 196 ? -5.213 -1.051 13.466 1.00 89.38 196 MET A CA 1
ATOM 1492 C C . MET A 1 196 ? -5.523 -0.010 14.535 1.00 89.38 196 MET A C 1
ATOM 1494 O O . MET A 1 196 ? -4.752 0.170 15.483 1.00 89.38 196 MET A O 1
ATOM 1498 N N . VAL A 1 197 ? -6.678 0.635 14.407 1.00 92.25 197 VAL A N 1
ATOM 1499 C CA . VAL A 1 197 ? -7.262 1.501 15.434 1.00 92.25 197 VAL A CA 1
ATOM 1500 C C . VAL A 1 197 ? -8.608 0.911 15.825 1.00 92.25 197 VAL A C 1
ATOM 1502 O O . VAL A 1 197 ? -9.461 0.705 14.970 1.00 92.25 197 VAL A O 1
ATOM 1505 N N . VAL A 1 198 ? -8.796 0.626 17.113 1.00 95.19 198 VAL A N 1
ATOM 1506 C CA . VAL A 1 198 ? -10.041 0.062 17.646 1.00 95.19 198 VAL A CA 1
ATOM 1507 C C . VAL A 1 198 ? -10.625 1.045 18.648 1.00 95.19 198 VAL A C 1
ATOM 1509 O O . VAL A 1 198 ? -9.938 1.472 19.575 1.00 95.19 198 VAL A O 1
ATOM 1512 N N . GLN A 1 199 ? -11.889 1.397 18.455 1.00 95.50 199 GLN A N 1
ATOM 1513 C CA . GLN A 1 199 ? -12.690 2.188 19.373 1.00 95.50 199 GLN A CA 1
ATOM 1514 C C . GLN A 1 199 ? -13.801 1.302 19.930 1.00 95.50 199 GLN A C 1
ATOM 1516 O O . GLN A 1 199 ? -14.513 0.652 19.169 1.00 95.50 199 GLN A O 1
ATOM 1521 N N . VAL A 1 200 ? -13.942 1.286 21.252 1.00 96.44 200 VAL A N 1
ATOM 1522 C CA . VAL A 1 200 ? -14.983 0.539 21.963 1.00 96.44 200 VAL A CA 1
ATOM 1523 C C . VAL A 1 200 ? -15.776 1.528 22.804 1.00 96.44 200 VAL A C 1
ATOM 1525 O O . VAL A 1 200 ? -15.187 2.358 23.497 1.00 96.44 200 VAL A O 1
ATOM 1528 N N . VAL A 1 201 ? -17.100 1.444 22.733 1.00 95.19 201 VAL A N 1
ATOM 1529 C CA . VAL A 1 201 ? -18.034 2.251 23.519 1.00 95.19 201 VAL A CA 1
ATOM 1530 C C . VAL A 1 201 ? -19.019 1.304 24.188 1.00 95.19 201 VAL A C 1
ATOM 1532 O O . VAL A 1 201 ? -19.741 0.598 23.492 1.00 95.19 201 VAL A O 1
ATOM 1535 N N . ILE A 1 202 ? -19.048 1.296 25.520 1.00 95.06 202 ILE A N 1
ATOM 1536 C CA . ILE A 1 202 ? -20.021 0.540 26.318 1.00 95.06 202 ILE A CA 1
ATOM 1537 C C . ILE A 1 202 ? -20.941 1.536 27.023 1.00 95.06 202 ILE A C 1
ATOM 1539 O O . ILE A 1 202 ? -20.463 2.519 27.593 1.00 95.06 202 ILE A O 1
ATOM 1543 N N . GLY A 1 203 ? -22.245 1.282 26.991 1.00 93.50 203 GLY A N 1
ATOM 1544 C CA . GLY A 1 203 ? -23.250 2.073 27.695 1.00 93.50 203 GLY A CA 1
ATOM 1545 C C . GLY A 1 203 ? -24.342 1.204 28.308 1.00 93.50 203 GLY A C 1
ATOM 1546 O O . GLY A 1 203 ? -24.487 0.033 27.963 1.00 93.50 203 GLY A O 1
ATOM 1547 N N . GLU A 1 204 ? -25.094 1.780 29.241 1.00 94.00 204 GLU A N 1
ATOM 1548 C CA . GLU A 1 204 ? -26.193 1.096 29.922 1.00 94.00 204 GLU A CA 1
ATOM 1549 C C . GLU A 1 204 ? -27.427 0.998 29.017 1.00 94.00 204 GLU A C 1
ATOM 1551 O O . GLU A 1 204 ? -27.799 1.954 28.333 1.00 94.00 204 GLU A O 1
ATOM 1556 N N . GLN A 1 205 ? -28.093 -0.154 29.030 1.00 90.50 205 GLN A N 1
ATOM 1557 C CA . GLN A 1 205 ? -29.328 -0.378 28.293 1.00 90.50 205 GLN A CA 1
ATOM 1558 C C . GLN A 1 205 ? -30.531 0.048 29.143 1.00 90.50 205 GLN A C 1
ATOM 1560 O O . GLN A 1 205 ? -31.057 -0.726 29.936 1.00 90.50 205 GLN A O 1
ATOM 1565 N N . ARG A 1 206 ? -31.012 1.279 28.947 1.00 90.94 206 ARG A N 1
ATOM 1566 C CA . ARG A 1 206 ? -32.239 1.787 29.601 1.00 90.94 206 ARG A CA 1
ATOM 1567 C C . ARG A 1 206 ? -33.355 2.167 28.628 1.00 90.94 206 ARG A C 1
ATOM 1569 O O . ARG A 1 206 ? -34.255 2.924 28.973 1.00 90.94 206 ARG A O 1
ATOM 1576 N N . GLY A 1 207 ? -33.293 1.646 27.401 1.00 86.56 207 GLY A N 1
ATOM 1577 C CA . GLY A 1 207 ? -34.210 2.027 26.323 1.00 86.56 207 GLY A CA 1
ATOM 1578 C C . GLY A 1 207 ? -33.884 3.384 25.689 1.00 86.56 207 GLY A C 1
ATOM 1579 O O . GLY A 1 207 ? -34.738 3.972 25.028 1.00 86.56 207 GLY A O 1
ATOM 1580 N N . GLU A 1 208 ? -32.664 3.889 25.887 1.00 82.94 208 GLU A N 1
ATOM 1581 C CA . GLU A 1 208 ? -32.176 5.110 25.245 1.00 82.94 208 GLU A CA 1
ATOM 1582 C C . GLU A 1 208 ? -31.702 4.852 23.807 1.00 82.94 208 GLU A C 1
ATOM 1584 O O . GLU A 1 208 ? -31.257 3.759 23.456 1.00 82.94 208 GLU A O 1
ATOM 1589 N N . GLY A 1 209 ? -31.793 5.879 22.959 1.00 85.94 209 GLY A N 1
ATOM 1590 C CA . GLY A 1 209 ? -31.301 5.835 21.584 1.00 85.94 209 GLY A CA 1
ATOM 1591 C C . GLY A 1 209 ? -29.902 6.434 21.470 1.00 85.94 209 GLY A C 1
ATOM 1592 O O . GLY A 1 209 ? -29.683 7.573 21.876 1.00 85.94 209 GLY A O 1
ATOM 1593 N N . VAL A 1 210 ? -28.972 5.701 20.857 1.00 87.44 210 VAL A N 1
ATOM 1594 C CA . VAL A 1 210 ? -27.597 6.164 20.614 1.00 87.44 210 VAL A CA 1
ATOM 1595 C C . VAL A 1 210 ? -27.272 6.082 19.128 1.00 87.44 210 VAL A C 1
ATOM 1597 O O . VAL A 1 210 ? -27.556 5.084 18.468 1.00 87.44 210 VAL A O 1
ATOM 1600 N N . PHE A 1 211 ? -26.654 7.139 18.598 1.00 88.44 211 PHE A N 1
ATOM 1601 C CA . PHE A 1 211 ? -26.160 7.190 17.226 1.00 88.44 211 PHE A CA 1
ATOM 1602 C C . PHE A 1 211 ? -24.658 7.473 17.219 1.00 88.44 211 PHE A C 1
ATOM 1604 O O . PHE A 1 211 ? -24.206 8.490 17.744 1.00 88.44 211 PHE A O 1
ATOM 1611 N N . MET A 1 212 ? -23.889 6.578 16.599 1.00 89.38 212 MET A N 1
ATOM 1612 C CA . MET A 1 212 ? -22.442 6.705 16.454 1.00 89.38 212 MET A CA 1
ATOM 1613 C C . MET A 1 212 ? -22.089 6.878 14.978 1.00 89.38 212 MET A C 1
ATOM 1615 O O . MET A 1 212 ? -22.521 6.101 14.129 1.00 89.38 212 MET A O 1
ATOM 1619 N N . ALA A 1 213 ? -21.280 7.891 14.675 1.00 91.12 213 ALA A N 1
ATOM 1620 C CA . ALA A 1 213 ? -20.800 8.163 13.329 1.00 91.12 213 ALA A CA 1
ATOM 1621 C C . ALA A 1 213 ? -19.300 8.451 13.336 1.00 91.12 213 ALA A C 1
ATOM 1623 O O . ALA A 1 213 ? -18.770 9.046 14.273 1.00 91.12 213 ALA A O 1
ATOM 1624 N N . ALA A 1 214 ? -18.635 8.070 12.250 1.00 89.31 214 ALA A N 1
ATOM 1625 C CA . ALA A 1 214 ? -17.243 8.395 11.984 1.00 89.31 214 ALA A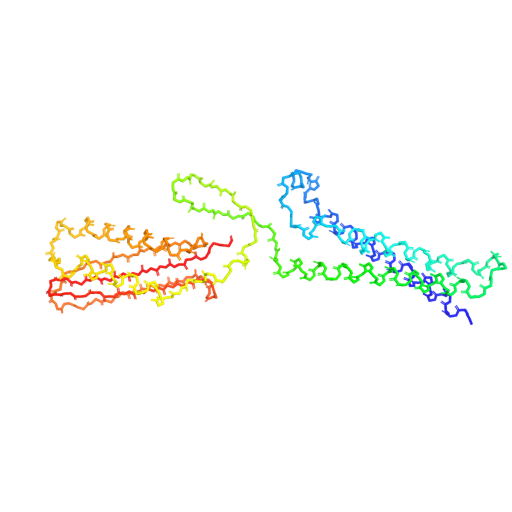 CA 1
ATOM 1626 C C . ALA A 1 214 ? -17.131 9.044 10.599 1.00 89.31 214 ALA A C 1
ATOM 1628 O O . ALA A 1 214 ? -17.873 8.702 9.677 1.00 89.31 214 ALA A O 1
ATOM 1629 N N . ARG A 1 215 ? -16.203 9.992 10.458 1.00 92.19 215 ARG A N 1
ATOM 1630 C CA . ARG A 1 215 ? -15.783 10.545 9.166 1.00 92.19 215 ARG A CA 1
ATOM 1631 C C . ARG A 1 215 ? -14.313 10.223 8.980 1.00 92.19 215 ARG A C 1
ATOM 1633 O O . ARG A 1 215 ? -13.517 10.469 9.883 1.00 92.19 215 ARG A O 1
ATOM 1640 N N . CYS A 1 216 ? -13.973 9.691 7.818 1.00 89.00 216 CYS A N 1
ATOM 1641 C CA . CYS A 1 216 ? -12.637 9.196 7.526 1.00 89.00 216 CYS A CA 1
ATOM 1642 C C . CYS A 1 216 ? -12.081 9.919 6.298 1.00 89.00 216 CYS A C 1
ATOM 1644 O O . CYS A 1 216 ? -12.828 10.244 5.374 1.00 89.00 216 CYS A O 1
ATOM 1646 N N . PHE A 1 217 ? -10.777 10.184 6.311 1.00 91.50 217 PHE A N 1
ATOM 1647 C CA . PHE A 1 217 ? -10.035 10.725 5.178 1.00 91.50 217 PHE A CA 1
ATOM 1648 C C . PHE A 1 217 ? -8.855 9.795 4.909 1.00 91.50 217 PHE A C 1
ATOM 1650 O O . PHE A 1 217 ? -7.894 9.781 5.678 1.00 91.50 217 PHE A O 1
ATOM 1657 N N . TRP A 1 218 ? -8.990 8.962 3.882 1.00 91.19 218 TRP A N 1
ATOM 1658 C CA . TRP A 1 218 ? -8.072 7.869 3.567 1.00 91.19 218 TRP A CA 1
ATOM 1659 C C . TRP A 1 218 ? -8.233 7.436 2.103 1.00 91.19 218 TRP A C 1
ATOM 1661 O O . TRP A 1 218 ? -9.101 7.967 1.401 1.00 91.19 218 TRP A O 1
ATOM 1671 N N . ASP A 1 219 ? -7.438 6.475 1.646 1.00 87.06 219 ASP A N 1
ATOM 1672 C CA . ASP A 1 219 ? -7.540 5.894 0.308 1.00 87.06 219 ASP A CA 1
ATOM 1673 C C . ASP A 1 219 ? -8.599 4.780 0.283 1.00 87.06 219 ASP A C 1
ATOM 1675 O O . ASP A 1 219 ? -8.524 3.798 1.017 1.00 87.06 219 ASP A O 1
ATOM 1679 N N . ALA A 1 220 ? -9.615 4.936 -0.567 1.00 86.44 220 ALA A N 1
ATOM 1680 C CA . ALA A 1 220 ? -10.749 4.016 -0.637 1.00 86.44 220 ALA A CA 1
ATOM 1681 C C . ALA A 1 220 ? -10.386 2.617 -1.173 1.00 86.44 220 ALA A C 1
ATOM 1683 O O . ALA A 1 220 ? -11.161 1.677 -0.980 1.00 86.44 220 ALA A O 1
ATOM 1684 N N . ASP A 1 221 ? -9.239 2.471 -1.841 1.00 83.12 221 ASP A N 1
ATOM 1685 C CA . ASP A 1 221 ? -8.822 1.203 -2.445 1.00 83.12 221 ASP A CA 1
ATOM 1686 C C . ASP A 1 221 ? -8.038 0.302 -1.473 1.00 83.12 221 ASP A C 1
ATOM 1688 O O . ASP A 1 221 ? -8.011 -0.927 -1.634 1.00 83.12 221 ASP A O 1
ATOM 1692 N N . THR A 1 222 ? -7.394 0.892 -0.463 1.00 84.31 222 THR A N 1
ATOM 1693 C CA . THR A 1 222 ? -6.482 0.209 0.471 1.00 84.31 222 THR A CA 1
ATOM 1694 C C . THR A 1 222 ? -7.003 0.207 1.906 1.00 84.31 222 THR A C 1
ATOM 1696 O O . THR A 1 222 ? -6.919 -0.832 2.575 1.00 84.31 222 THR A O 1
ATOM 1699 N N . ASP A 1 223 ? -7.540 1.339 2.362 1.00 90.19 223 ASP A N 1
ATOM 1700 C CA . ASP A 1 223 ? -8.001 1.588 3.722 1.00 90.19 223 ASP A CA 1
ATOM 1701 C C . ASP A 1 223 ? -9.468 1.200 3.882 1.00 90.19 223 ASP A C 1
ATOM 1703 O O . ASP A 1 223 ? -10.290 1.347 2.974 1.00 90.19 223 ASP A O 1
ATOM 1707 N N . ASN A 1 224 ? -9.831 0.687 5.056 1.00 92.88 224 ASN A N 1
ATOM 1708 C CA . ASN A 1 224 ? -11.217 0.319 5.314 1.00 92.88 224 ASN A CA 1
ATOM 1709 C C . ASN A 1 224 ? -11.539 0.299 6.811 1.00 92.88 224 ASN A C 1
ATOM 1711 O O . ASN A 1 224 ? -10.656 0.335 7.670 1.00 92.88 224 ASN A O 1
ATOM 1715 N N . TYR A 1 225 ? -12.825 0.202 7.133 1.00 94.31 225 TYR A N 1
ATOM 1716 C CA . TYR A 1 225 ? -13.306 0.057 8.499 1.00 94.31 225 TYR A CA 1
ATOM 1717 C C . TYR A 1 225 ? -14.471 -0.908 8.596 1.00 94.31 225 TYR A C 1
ATOM 1719 O O . TYR A 1 225 ? -15.127 -1.261 7.615 1.00 94.31 225 TYR A O 1
ATOM 1727 N N . ILE A 1 226 ? -14.740 -1.321 9.823 1.00 95.56 226 ILE A N 1
ATOM 1728 C CA . ILE A 1 226 ? -15.920 -2.087 10.173 1.00 95.56 226 ILE A CA 1
ATOM 1729 C C . ILE A 1 226 ? -16.404 -1.666 11.550 1.00 95.56 226 ILE A C 1
ATOM 1731 O O . ILE A 1 226 ? -15.621 -1.232 12.393 1.00 95.56 226 ILE A O 1
ATOM 1735 N N . HIS A 1 227 ? -17.701 -1.801 11.776 1.00 94.69 227 HIS A N 1
ATOM 1736 C CA . HIS A 1 227 ? -18.281 -1.678 13.098 1.00 94.69 227 HIS A CA 1
ATOM 1737 C C . HIS A 1 227 ? -19.149 -2.896 13.396 1.00 94.69 227 HIS A C 1
ATOM 1739 O O . HIS A 1 227 ? -19.691 -3.524 12.480 1.00 94.69 227 HIS A O 1
ATOM 1745 N N . ASP A 1 228 ? -19.271 -3.215 14.677 1.00 96.00 228 ASP A N 1
ATOM 1746 C CA . ASP A 1 228 ? -20.193 -4.223 15.173 1.00 96.00 228 ASP A CA 1
ATOM 1747 C C . ASP A 1 228 ? -20.875 -3.739 16.451 1.00 96.00 228 ASP A C 1
ATOM 1749 O O . ASP A 1 228 ? -20.322 -2.930 17.204 1.00 96.00 228 ASP A O 1
ATOM 1753 N N . VAL A 1 229 ? -22.100 -4.212 16.659 1.00 94.38 229 VAL A N 1
ATOM 1754 C CA . VAL A 1 229 ? -22.944 -3.819 17.786 1.00 94.38 229 VAL A CA 1
ATOM 1755 C C . VAL A 1 229 ? -23.397 -5.075 18.511 1.00 94.38 229 VAL A C 1
ATOM 1757 O O . VAL A 1 229 ? -23.973 -5.979 17.908 1.00 94.38 229 VAL A O 1
ATOM 1760 N N . PHE A 1 230 ? -23.155 -5.106 19.816 1.00 95.25 230 PHE A N 1
ATOM 1761 C CA . PHE A 1 230 ? -23.632 -6.141 20.720 1.00 95.25 230 PHE A CA 1
ATOM 1762 C C . PHE A 1 230 ? -24.565 -5.518 21.758 1.00 95.25 230 PHE A C 1
ATOM 1764 O O . PHE A 1 230 ? -24.301 -4.428 22.263 1.00 95.25 230 PHE A O 1
ATOM 1771 N N . MET A 1 231 ? -25.658 -6.201 22.078 1.00 93.31 231 MET A N 1
ATOM 1772 C CA . MET A 1 231 ? -26.645 -5.748 23.056 1.00 93.31 231 MET A CA 1
ATOM 1773 C C . MET A 1 231 ? -27.070 -6.931 23.918 1.00 93.31 231 MET A C 1
ATOM 1775 O O . MET A 1 231 ? -27.333 -8.013 23.391 1.00 93.31 231 MET A O 1
ATOM 1779 N N . ASN A 1 232 ? -27.151 -6.706 25.225 1.00 92.56 232 ASN A N 1
ATOM 1780 C CA . ASN A 1 232 ? -27.801 -7.600 26.174 1.00 92.56 232 ASN A CA 1
ATOM 1781 C C . ASN A 1 232 ? -28.869 -6.818 26.966 1.00 92.56 232 ASN A C 1
ATOM 1783 O O . ASN A 1 232 ? -29.185 -5.670 26.628 1.00 92.56 232 ASN A O 1
ATOM 1787 N N . ASP A 1 233 ? -29.434 -7.443 27.998 1.00 91.88 233 ASP A N 1
ATOM 1788 C CA . ASP A 1 233 ? -30.516 -6.854 28.795 1.00 91.88 233 ASP A CA 1
ATOM 1789 C C . ASP A 1 233 ? -30.067 -5.661 29.662 1.00 91.88 233 ASP A C 1
ATOM 1791 O O . ASP A 1 233 ? -30.893 -4.828 30.025 1.00 91.88 233 ASP A O 1
ATOM 1795 N N . SER A 1 234 ? -28.772 -5.549 29.981 1.00 93.56 234 SER A N 1
ATOM 1796 C CA . SER A 1 234 ? -28.219 -4.530 30.892 1.00 93.56 234 SER A CA 1
ATOM 1797 C C . SER A 1 234 ? -27.346 -3.467 30.209 1.00 93.56 234 SER A C 1
ATOM 1799 O O . SER A 1 234 ? -27.265 -2.337 30.689 1.00 93.56 234 SER A O 1
ATOM 1801 N N . LEU A 1 235 ? -26.694 -3.791 29.087 1.00 94.69 235 LEU A N 1
ATOM 1802 C CA . LEU A 1 235 ? -25.746 -2.930 28.378 1.00 94.69 235 LEU A CA 1
ATOM 1803 C C . LEU A 1 235 ? -25.815 -3.086 26.857 1.00 94.69 235 LEU A C 1
ATOM 1805 O O . LEU A 1 235 ? -26.270 -4.093 26.307 1.00 94.69 235 LEU A O 1
ATOM 1809 N N . PHE A 1 236 ? -25.277 -2.084 26.171 1.00 94.50 236 PHE A N 1
ATOM 1810 C CA . PHE A 1 236 ? -24.924 -2.145 24.760 1.00 94.50 236 PHE A CA 1
ATOM 1811 C C . PHE A 1 236 ? -23.433 -1.843 24.580 1.00 94.50 236 PHE A C 1
ATOM 1813 O O . PHE A 1 236 ? -22.833 -1.076 25.334 1.00 94.50 236 PHE A O 1
ATOM 1820 N N . CYS A 1 237 ? -22.828 -2.437 23.557 1.00 95.31 237 CYS A N 1
ATOM 1821 C CA . CYS A 1 237 ? -21.444 -2.209 23.175 1.00 95.31 237 CYS A CA 1
ATOM 1822 C C . CYS A 1 237 ? -21.354 -1.974 21.668 1.00 95.31 237 CYS A C 1
ATOM 1824 O O . CYS A 1 237 ? -21.790 -2.806 20.872 1.00 95.31 237 CYS A O 1
ATOM 1826 N N . VAL A 1 238 ? -20.746 -0.858 21.275 1.00 95.62 238 VAL A N 1
ATOM 1827 C CA . VAL A 1 238 ? -20.427 -0.535 19.883 1.00 95.62 238 VAL A CA 1
ATOM 1828 C C . VAL A 1 238 ? -18.916 -0.558 19.719 1.00 95.62 238 VAL A C 1
ATOM 1830 O O . VAL A 1 238 ? -18.189 0.141 20.427 1.00 95.62 238 VAL A O 1
ATOM 1833 N N . VAL A 1 239 ? -18.439 -1.356 18.770 1.00 96.62 239 VAL A N 1
ATOM 1834 C CA . VAL A 1 239 ? -17.024 -1.419 18.404 1.00 96.62 239 VAL A CA 1
ATOM 1835 C C . VAL A 1 239 ? -16.856 -0.926 16.982 1.00 96.62 239 VAL A C 1
ATOM 1837 O O . VAL A 1 239 ? -17.570 -1.369 16.090 1.00 96.62 239 VAL A O 1
ATOM 1840 N N . ALA A 1 240 ? -15.878 -0.056 16.757 1.00 96.19 240 ALA A N 1
ATOM 1841 C CA . ALA A 1 240 ? -15.415 0.332 15.432 1.00 96.19 240 ALA A CA 1
ATOM 1842 C C . ALA A 1 240 ? -13.924 0.006 15.295 1.00 96.19 240 ALA A C 1
ATOM 1844 O O . ALA A 1 240 ? -13.111 0.414 16.124 1.00 96.19 240 ALA A O 1
ATOM 1845 N N . ALA A 1 241 ? -13.561 -0.729 14.248 1.00 95.62 241 ALA A N 1
ATOM 1846 C CA . ALA A 1 241 ? -12.185 -1.051 13.903 1.00 95.62 241 ALA A CA 1
ATOM 1847 C C . ALA A 1 241 ? -11.835 -0.440 12.544 1.00 95.62 241 ALA A C 1
ATOM 1849 O O . ALA A 1 241 ? -12.525 -0.666 11.551 1.00 95.62 241 ALA A O 1
ATOM 1850 N N . PHE A 1 242 ? -10.742 0.312 12.507 1.00 94.44 242 PHE A N 1
ATOM 1851 C CA . PHE A 1 242 ? -10.207 0.977 11.327 1.00 94.44 242 PHE A CA 1
ATOM 1852 C C . PHE A 1 242 ? -8.864 0.341 10.972 1.00 94.44 242 PHE A C 1
ATOM 1854 O O . PHE A 1 242 ? -7.980 0.239 11.829 1.00 94.44 242 PHE A O 1
ATOM 1861 N N . GLY A 1 243 ? -8.719 -0.087 9.721 1.00 92.56 243 GLY A N 1
ATOM 1862 C CA . GLY A 1 243 ? -7.470 -0.580 9.159 1.00 92.56 243 GLY A CA 1
ATOM 1863 C C . GLY A 1 243 ? -6.930 0.420 8.149 1.00 92.56 243 GLY A C 1
ATOM 1864 O O . GLY A 1 243 ? -7.432 0.480 7.028 1.00 92.56 243 GLY A O 1
ATOM 1865 N N . CYS A 1 244 ? -5.890 1.160 8.535 1.00 89.31 244 CYS A N 1
ATOM 1866 C CA . CYS A 1 244 ? -5.178 2.067 7.634 1.00 89.31 244 CYS A CA 1
ATOM 1867 C C . CYS A 1 244 ? -3.908 1.392 7.100 1.00 89.31 244 CYS A C 1
ATOM 1869 O O . CYS A 1 244 ? -3.074 0.944 7.887 1.00 89.31 244 CYS A O 1
ATOM 1871 N N . PHE A 1 245 ? -3.737 1.315 5.789 1.00 85.12 245 PHE A N 1
ATOM 1872 C CA . PHE A 1 245 ? -2.569 0.771 5.123 1.00 85.12 245 PHE A CA 1
ATOM 1873 C C . PHE A 1 245 ? -1.366 1.707 5.286 1.00 85.12 245 PHE A C 1
ATOM 1875 O O . PHE A 1 245 ? -1.432 2.912 5.045 1.00 85.12 245 PHE A O 1
ATOM 1882 N N . TYR A 1 246 ? -0.233 1.144 5.695 1.00 75.12 246 TYR A N 1
ATOM 1883 C CA . TYR A 1 246 ? 1.043 1.847 5.685 1.00 75.12 246 TYR A CA 1
ATOM 1884 C C . TYR A 1 246 ? 1.621 1.840 4.269 1.00 75.12 246 TYR A C 1
ATOM 1886 O O . TYR A 1 246 ? 1.914 0.762 3.746 1.00 75.12 246 TYR A O 1
ATOM 1894 N N . TYR A 1 247 ? 1.821 3.025 3.687 1.00 65.81 247 TYR A N 1
ATOM 1895 C CA . TYR A 1 247 ? 2.541 3.230 2.424 1.00 65.81 247 TYR A CA 1
ATOM 1896 C C . TYR A 1 247 ? 4.055 3.152 2.659 1.00 65.81 247 TYR A C 1
ATOM 1898 O O . TYR A 1 247 ? 4.567 3.941 3.481 1.00 65.81 247 TYR A O 1
#

pLDDT: mean 84.36, std 12.17, range [46.75, 96.62]

Sequence (247 aa):
MACSRTCSRILGLSLGTTALFAAGANMVLLFPNWDVTYLLRGLIGKHAMLGSGLWGGGLMVLTAATLISLMGWRYGCFSKSGPCRSMLAALLSSGLALLGALICFITSGVALKDGPFCMFDVSSFNQTQAWKYGYPFKDLHNRFRPSVVKDCIHAVLKEELATAEYSPEETPPLTKRLSETIKDKLKTMGFDRYKMVVQVVIGEQRGEGVFMAARCFWDADTDNYIHDVFMNDSLFCVVAAFGCFYY

Organism: Myotis brandtii (NCBI:txid109478)